Protein AF-A0A3M1F8H5-F1 (afdb_monomer_lite)

Radius of gyration: 34.82 Å; chains: 1; bounding box: 61×49×118 Å

Foldseek 3Di:
DFDADPPGTDDDDDDDDDPQPFDWAKEWDDWPDDQEDEAQDKDKIKTKIATQTNDWDDQVQQKWKAWPPQDAQFDGGTQGFDDDDRRHHGGMGMGIDMGTHHNDWDWGKTKIFIDRPPPDTHYDMDIHTHTYDHAWKEWDWKWQWDQQPPAGIATQTCPDPQNAQAAPQGGQKMKTFIPWFKDFDPDQFKDKPDFDWPDWDGDTRMIITGTGGDDALEKIKMDGQGITHPVDSVRTHPDIGIYHYHHQSLRRPQALEVVSLVLLVVCQVVFDDNVSCSSPNHSHRHSDVVSSVRSVVRHGRGHDDDDD

Secondary structure (DSSP, 8-state):
--EE-SSSEES--------------EEEEEE---SEEETT-EEEEEEEEEE-SSSPB-GGGTEEEEEGGG--SSS-SEEEPPSSS-B-TT-EEEEEEEEEPPSS-EEEEEEEEEEETTTEEEEEEEEEEEEEEPPPP-EEEEEEEEEETTTEEEEEETTSS---B-STT--SEEEEEESS-EEE-TT---EESSSEEEEEEEETTEEEEEEE-PPSSEEEEEE-TTEEESS-TT-B---EEEEEE-TT-SS-SSB--HHHHHHHHHHHHH---TTTGGG-SS-SS--SHHHHHHHHHHTT-B-PPPP-

pLDDT: mean 94.43, std 7.27, range [52.22, 98.81]

Sequence (308 aa):
WQMKDNFEWIGTLYRKGVEVLAADDARVVEVSIPDTMQVGEAYPVRVTMENVGGLSWNRAEGYALGAVGDSDPFAPARISLPGAEPVGYGERVTFSWTMRAPDTPGEYLTDWRMVREMVHWFGEKVERRVTVHRPPPKIVAAVSRRNHAGLGDLDIDLLGDEPTECRLGGPSEVIVSFDRPISLRSGEEISLSQGSLVAATAMGDTLTLRLEEIADHSLLEIAFPGVVDAADPTLPVGDTLCVPVLAGDVDGDLRVTPADLRRVGRSRREGLDPENFRADLFPDGEIDLIDVNAVVVNLHATVPSCPD

Structure (mmCIF, N/CA/C/O backbone):
data_AF-A0A3M1F8H5-F1
#
_entry.id   AF-A0A3M1F8H5-F1
#
loop_
_atom_site.group_PDB
_atom_site.id
_atom_site.type_symbol
_atom_site.label_atom_id
_atom_site.label_alt_id
_atom_site.label_comp_id
_atom_site.label_asym_id
_atom_site.label_entity_id
_atom_site.label_seq_id
_atom_site.pdbx_PDB_ins_code
_atom_site.Cartn_x
_atom_site.Cartn_y
_atom_site.Cartn_z
_atom_site.occupancy
_atom_site.B_iso_or_equiv
_atom_site.auth_seq_id
_atom_site.auth_comp_id
_atom_site.auth_asym_id
_atom_site.auth_atom_id
_atom_site.pdbx_PDB_model_num
ATOM 1 N N . TRP A 1 1 ? -23.590 -13.434 66.824 1.00 73.25 1 TRP A N 1
ATOM 2 C CA . TRP A 1 1 ? -22.575 -13.664 67.864 1.00 73.25 1 TRP A CA 1
ATOM 3 C C . TRP A 1 1 ? -23.256 -13.915 69.200 1.00 73.25 1 TRP A C 1
ATOM 5 O O . TRP A 1 1 ? -24.223 -13.232 69.515 1.00 73.25 1 TRP A O 1
ATOM 15 N N . GLN A 1 2 ? -22.782 -14.901 69.956 1.00 82.38 2 GLN A N 1
ATOM 16 C CA . GLN A 1 2 ? -23.209 -15.208 71.325 1.00 82.38 2 GLN A CA 1
ATOM 17 C C . GLN A 1 2 ? -21.976 -15.712 72.078 1.00 82.38 2 GLN A C 1
ATOM 19 O O . GLN A 1 2 ? -21.080 -16.276 71.447 1.00 82.38 2 GLN A O 1
ATOM 24 N N . MET A 1 3 ? -21.889 -15.465 73.382 1.00 75.69 3 MET A N 1
ATOM 25 C CA . MET A 1 3 ? -20.772 -15.975 74.172 1.00 75.69 3 MET A CA 1
ATOM 26 C C . MET A 1 3 ? -20.995 -17.456 74.477 1.00 75.69 3 MET A C 1
ATOM 28 O O . MET A 1 3 ? -22.130 -17.899 74.635 1.00 75.69 3 MET A O 1
ATOM 32 N N . LYS A 1 4 ? -19.911 -18.224 74.545 1.00 80.00 4 LYS A N 1
ATOM 33 C CA . LYS A 1 4 ? -19.931 -19.620 74.978 1.00 80.00 4 LYS A CA 1
ATOM 34 C C . LYS A 1 4 ? -18.921 -19.781 76.096 1.00 80.00 4 LYS A C 1
ATOM 36 O O . LYS A 1 4 ? -17.796 -19.306 75.947 1.00 80.00 4 LYS A O 1
ATOM 41 N N . ASP A 1 5 ? -19.313 -20.433 77.178 1.00 83.00 5 ASP A N 1
ATOM 42 C CA . ASP A 1 5 ? -18.347 -20.963 78.128 1.00 83.00 5 ASP A CA 1
ATOM 43 C C . ASP A 1 5 ? -17.962 -22.409 77.753 1.00 83.00 5 ASP A C 1
ATOM 45 O O . ASP A 1 5 ? -18.247 -22.895 76.652 1.00 83.00 5 ASP A O 1
ATOM 49 N N . ASN A 1 6 ? -17.258 -23.100 78.648 1.00 78.50 6 ASN A N 1
ATOM 50 C CA . ASN A 1 6 ? -16.769 -24.455 78.395 1.00 78.50 6 ASN A CA 1
ATOM 51 C C . ASN A 1 6 ? -17.882 -25.519 78.316 1.00 78.50 6 ASN A C 1
ATOM 53 O O . ASN A 1 6 ? -17.591 -26.652 77.931 1.00 78.50 6 ASN A O 1
ATOM 57 N N . PHE A 1 7 ? -19.130 -25.181 78.645 1.00 80.38 7 PHE A N 1
ATOM 58 C CA . PHE A 1 7 ? -20.239 -26.128 78.753 1.00 80.38 7 PHE A CA 1
ATOM 59 C C . PHE A 1 7 ? -21.513 -25.656 78.030 1.00 80.38 7 PHE A C 1
ATOM 61 O O . PHE A 1 7 ? -22.195 -26.490 77.434 1.00 80.38 7 PHE A O 1
ATOM 68 N N . GLU A 1 8 ? -21.808 -24.353 77.976 1.00 83.69 8 GLU A N 1
ATOM 69 C CA . GLU A 1 8 ? -23.033 -23.811 77.374 1.00 83.69 8 GLU A CA 1
ATOM 70 C C . GLU A 1 8 ? -22.885 -22.424 76.715 1.00 83.69 8 GLU A C 1
ATOM 72 O O . GLU A 1 8 ? -21.919 -21.684 76.907 1.00 83.69 8 GLU A O 1
ATOM 77 N N . TRP A 1 9 ? -23.854 -22.082 75.858 1.00 82.69 9 TRP A N 1
ATOM 78 C CA . TRP A 1 9 ? -23.959 -20.752 75.252 1.00 82.69 9 TRP A CA 1
ATOM 79 C C . TRP A 1 9 ? -24.665 -19.806 76.221 1.00 82.69 9 TRP A C 1
ATOM 81 O O . TRP A 1 9 ? -25.801 -20.055 76.618 1.00 82.69 9 TRP A O 1
ATOM 91 N N . ILE A 1 10 ? -24.010 -18.699 76.556 1.00 84.69 10 ILE A N 1
ATOM 92 C CA . ILE A 1 10 ? -24.457 -17.735 77.560 1.00 84.69 10 ILE A CA 1
ATOM 93 C C . ILE A 1 10 ? -24.771 -16.369 76.932 1.00 84.69 10 ILE A C 1
ATOM 95 O O . ILE A 1 10 ? -24.128 -15.913 75.981 1.00 84.69 10 ILE A O 1
ATOM 99 N N . GLY A 1 11 ? -25.785 -15.698 77.484 1.00 79.62 11 GLY A N 1
ATOM 100 C CA . GLY A 1 11 ? -26.249 -14.376 77.050 1.00 79.62 11 GLY A CA 1
ATOM 101 C C . GLY A 1 11 ? -27.209 -14.393 75.855 1.00 79.62 11 GLY A C 1
ATOM 102 O O . GLY A 1 11 ? -27.525 -15.438 75.290 1.00 79.62 11 GLY A O 1
ATOM 103 N N . THR A 1 12 ? -27.700 -13.215 75.468 1.00 84.94 12 THR A N 1
ATOM 104 C CA . THR A 1 12 ? -28.639 -13.053 74.346 1.00 84.94 12 THR A CA 1
ATOM 105 C C . THR A 1 12 ? -27.920 -13.246 73.011 1.00 84.94 12 THR A C 1
ATOM 107 O O . THR A 1 12 ? -26.917 -12.585 72.738 1.00 84.94 12 THR A O 1
ATOM 110 N N . LEU A 1 13 ? -28.445 -14.121 72.148 1.00 79.12 13 LEU A N 1
ATOM 111 C CA . LEU A 1 13 ? -27.939 -14.293 70.788 1.00 79.12 13 LEU A CA 1
ATOM 112 C C . LEU A 1 13 ? -28.103 -12.990 69.997 1.00 79.12 13 LEU A C 1
ATOM 114 O O . LEU A 1 13 ? -29.210 -12.616 69.613 1.00 79.12 13 LEU A O 1
ATOM 118 N N . TYR A 1 14 ? -26.990 -12.323 69.701 1.00 78.88 14 TYR A N 1
ATOM 119 C CA . TYR A 1 14 ? -26.990 -11.161 68.827 1.00 78.88 14 TYR A CA 1
ATOM 120 C C . TYR A 1 14 ? -26.966 -11.622 67.370 1.00 78.88 14 TYR A C 1
ATOM 122 O O . TYR A 1 14 ? -25.963 -12.160 66.887 1.00 78.88 14 TYR A O 1
ATOM 130 N N . ARG A 1 15 ? -28.068 -11.410 66.650 1.00 77.25 15 ARG A N 1
ATOM 131 C CA . ARG A 1 15 ? -28.121 -11.551 65.192 1.00 77.25 15 ARG A CA 1
ATOM 132 C C . ARG A 1 15 ? -28.127 -10.152 64.593 1.00 77.25 15 ARG A C 1
ATOM 134 O O . ARG A 1 15 ? -29.066 -9.398 64.818 1.00 77.25 15 ARG A O 1
ATOM 141 N N . LYS A 1 16 ? -27.093 -9.814 63.826 1.00 76.94 16 LYS A N 1
ATOM 142 C CA . LYS A 1 16 ? -27.159 -8.692 62.891 1.00 76.94 16 LYS A CA 1
ATOM 143 C C . LYS A 1 16 ? -27.542 -9.279 61.545 1.00 76.94 16 LYS A C 1
ATOM 145 O O . LYS A 1 16 ? -26.771 -10.066 60.999 1.00 76.94 16 LYS A O 1
ATOM 150 N N . GLY A 1 17 ? -28.727 -8.940 61.047 1.00 60.44 17 GLY A N 1
ATOM 151 C CA . GLY A 1 17 ? -29.022 -9.135 59.634 1.00 60.44 17 GLY A CA 1
ATOM 152 C C . GLY A 1 17 ? -28.038 -8.280 58.847 1.00 60.44 17 GLY A C 1
ATOM 153 O O . GLY A 1 17 ? -28.002 -7.064 59.029 1.00 60.44 17 GLY A O 1
ATOM 154 N N . VAL A 1 18 ? -27.175 -8.916 58.064 1.00 62.53 18 VAL A N 1
ATOM 155 C CA . VAL A 1 18 ? -26.435 -8.217 57.019 1.00 62.53 18 VAL A CA 1
ATOM 156 C C . VAL A 1 18 ? -27.290 -8.376 55.780 1.00 62.53 18 VAL A C 1
ATOM 158 O O . VAL A 1 18 ? -27.401 -9.474 55.241 1.00 62.53 18 VAL A O 1
ATOM 161 N N . GLU A 1 19 ? -27.951 -7.300 55.382 1.00 52.22 19 GLU A N 1
ATOM 162 C CA . GLU A 1 19 ? -28.585 -7.243 54.077 1.00 52.22 19 GLU A CA 1
ATOM 163 C C . GLU A 1 19 ? -27.456 -7.002 53.073 1.00 52.22 19 GLU A C 1
ATOM 165 O O . GLU A 1 19 ? -26.934 -5.894 52.951 1.00 52.22 19 GLU A O 1
ATOM 170 N N . VAL A 1 20 ? -26.983 -8.073 52.433 1.00 57.34 20 VAL A N 1
ATOM 171 C CA . VAL A 1 20 ? -26.128 -7.931 51.253 1.00 57.34 20 VAL A CA 1
ATOM 172 C C . VAL A 1 20 ? -27.073 -7.519 50.138 1.00 57.34 20 VAL A C 1
ATOM 174 O O . VAL A 1 20 ? -27.733 -8.364 49.537 1.00 57.34 20 VAL A O 1
ATOM 177 N N . LEU A 1 21 ? -27.215 -6.211 49.929 1.00 57.50 21 LEU A N 1
ATOM 178 C CA . LEU A 1 21 ? -27.937 -5.702 48.773 1.00 57.50 21 LEU A CA 1
ATOM 179 C C . LEU A 1 21 ? -27.209 -6.221 47.535 1.00 57.50 21 LEU A C 1
ATOM 181 O O . LEU A 1 21 ? -26.049 -5.884 47.300 1.00 57.50 21 LEU A O 1
ATOM 185 N N . ALA A 1 22 ? -27.875 -7.098 46.789 1.00 79.75 22 ALA A N 1
ATOM 186 C CA . ALA A 1 22 ? -27.365 -7.573 45.522 1.00 79.75 22 ALA A CA 1
ATOM 187 C C . ALA A 1 22 ? -27.307 -6.367 44.574 1.00 79.75 22 ALA A C 1
ATOM 189 O O . ALA A 1 22 ? -28.340 -5.817 44.195 1.00 79.75 22 ALA A O 1
ATOM 190 N N . ALA A 1 23 ? -26.092 -5.921 44.271 1.00 89.94 23 ALA A N 1
ATOM 191 C CA . ALA A 1 23 ? -25.821 -4.812 43.370 1.00 89.94 23 ALA A CA 1
ATOM 192 C C . ALA A 1 23 ? -25.112 -5.324 42.116 1.00 89.94 23 ALA A C 1
ATOM 194 O O . ALA A 1 23 ? -24.381 -6.318 42.174 1.00 89.94 23 ALA A O 1
ATOM 195 N N . ASP A 1 24 ? -25.329 -4.626 41.006 1.00 97.12 24 ASP A N 1
ATOM 196 C CA . ASP A 1 24 ? -24.556 -4.804 39.784 1.00 97.12 24 ASP A CA 1
ATOM 197 C C . ASP A 1 24 ? -23.178 -4.163 39.968 1.00 97.12 24 ASP A C 1
ATOM 199 O O . ASP A 1 24 ? -23.077 -2.987 40.322 1.00 97.12 24 ASP A O 1
ATOM 203 N N . ASP A 1 25 ? -22.111 -4.926 39.742 1.00 97.56 25 ASP A N 1
ATOM 204 C CA . ASP A 1 25 ? -20.751 -4.396 39.760 1.00 97.56 25 ASP A CA 1
ATOM 205 C C . ASP A 1 25 ? -19.832 -5.228 38.864 1.00 97.56 25 ASP A C 1
ATOM 207 O O . ASP A 1 25 ? -19.976 -6.448 38.774 1.00 97.56 25 ASP A O 1
ATOM 211 N N . ALA A 1 26 ? -18.898 -4.569 38.185 1.00 98.25 26 ALA A N 1
ATOM 212 C CA . ALA A 1 26 ? -18.005 -5.192 37.214 1.00 98.25 26 ALA A CA 1
ATOM 213 C C . ALA A 1 26 ? -16.591 -4.628 37.323 1.00 98.25 26 ALA A C 1
ATOM 215 O O . ALA A 1 26 ? -16.403 -3.432 37.540 1.00 98.25 26 ALA A O 1
ATOM 216 N N . ARG A 1 27 ? -15.597 -5.482 37.091 1.00 98.50 27 ARG A N 1
ATOM 217 C CA . ARG A 1 27 ? -14.181 -5.111 37.040 1.00 98.50 27 ARG A CA 1
ATOM 218 C C . ARG A 1 27 ? -13.601 -5.432 35.667 1.00 98.50 27 ARG A C 1
ATOM 220 O O . ARG A 1 27 ? -13.856 -6.511 35.131 1.00 98.50 27 ARG A O 1
ATOM 227 N N . VAL A 1 28 ? -12.798 -4.531 35.111 1.00 98.56 28 VAL A N 1
ATOM 228 C CA . VAL A 1 28 ? -12.083 -4.761 33.852 1.00 98.56 28 VAL A CA 1
ATOM 229 C C . VAL A 1 28 ? -10.925 -5.724 34.113 1.00 98.56 28 VAL A C 1
ATOM 231 O O . VAL A 1 28 ? -10.145 -5.558 35.051 1.00 98.56 28 VAL A O 1
ATOM 234 N N . VAL A 1 29 ? -10.800 -6.752 33.277 1.00 98.56 29 VAL A N 1
ATOM 235 C CA . VAL A 1 29 ? -9.720 -7.749 33.363 1.00 98.56 29 VAL A CA 1
ATOM 236 C C . VAL A 1 29 ? -8.731 -7.596 32.216 1.00 98.56 29 VAL A C 1
ATOM 238 O O . VAL A 1 29 ? -7.525 -7.670 32.434 1.00 98.56 29 VAL A O 1
ATOM 241 N N . GLU A 1 30 ? -9.228 -7.395 30.998 1.00 98.12 30 GLU A N 1
ATOM 242 C CA . GLU A 1 30 ? -8.406 -7.325 29.789 1.00 98.12 30 GLU A CA 1
ATOM 243 C C . GLU A 1 30 ? -9.049 -6.384 28.770 1.00 98.12 30 GLU A C 1
ATOM 245 O O . GLU A 1 30 ? -10.273 -6.351 28.641 1.00 98.12 30 GLU A O 1
ATOM 250 N N . VAL A 1 31 ? -8.222 -5.646 28.029 1.00 98.38 31 VAL A N 1
ATOM 251 C CA . VAL A 1 31 ? -8.629 -4.757 26.934 1.00 98.38 31 VAL A CA 1
ATOM 252 C C . VAL A 1 31 ? -7.631 -4.931 25.795 1.00 98.38 31 VAL A C 1
ATOM 254 O O . VAL A 1 31 ? -6.432 -4.788 26.023 1.00 98.38 31 VAL A O 1
ATOM 257 N N . SER A 1 32 ? -8.112 -5.213 24.583 1.00 98.25 32 SER A N 1
ATOM 258 C CA . SER A 1 32 ? -7.270 -5.334 23.381 1.00 98.25 32 SER A CA 1
ATOM 259 C C . SER A 1 32 ? -7.462 -4.191 22.375 1.00 98.25 32 SER A C 1
ATOM 261 O O . SER A 1 32 ? -7.050 -4.324 21.224 1.00 98.25 32 SER A O 1
ATOM 263 N N . ILE A 1 33 ? -8.152 -3.117 22.766 1.00 98.31 33 ILE A N 1
ATOM 264 C CA . ILE A 1 33 ? -8.360 -1.939 21.915 1.00 98.31 33 ILE A CA 1
ATOM 265 C C . ILE A 1 33 ? -6.984 -1.319 21.607 1.00 98.31 33 ILE A C 1
ATOM 267 O O . ILE A 1 33 ? -6.254 -1.035 22.561 1.00 98.31 33 ILE A O 1
ATOM 271 N N . PRO A 1 34 ? -6.615 -1.143 20.323 1.00 97.94 34 PRO A N 1
ATOM 272 C CA . PRO A 1 34 ? -5.306 -0.620 19.940 1.00 97.94 34 PRO A CA 1
ATOM 273 C C . PRO A 1 34 ? -5.198 0.887 20.202 1.00 97.94 34 PRO A C 1
ATOM 275 O O . PRO A 1 34 ? -6.197 1.599 20.165 1.00 97.94 34 PRO A O 1
ATOM 278 N N . ASP A 1 35 ? -3.974 1.382 20.398 1.00 97.69 35 ASP A N 1
ATOM 279 C CA . ASP A 1 35 ? -3.709 2.822 20.545 1.00 97.69 35 ASP A CA 1
ATOM 280 C C . ASP A 1 35 ? -3.715 3.560 19.194 1.00 97.69 35 ASP A C 1
ATOM 282 O O . ASP A 1 35 ? -3.887 4.778 19.146 1.00 97.69 35 ASP A O 1
ATOM 286 N N . THR A 1 36 ? -3.537 2.836 18.084 1.00 97.75 36 THR A N 1
ATOM 287 C CA . THR A 1 36 ? -3.546 3.391 16.726 1.00 97.75 36 THR A CA 1
ATOM 288 C C . THR A 1 36 ? -4.363 2.539 15.759 1.00 97.75 36 THR A C 1
ATOM 290 O O . THR A 1 36 ? -4.412 1.312 15.868 1.00 97.75 36 THR A O 1
ATOM 293 N N . MET A 1 37 ? -5.004 3.193 14.791 1.00 98.25 37 MET A N 1
ATOM 294 C CA . MET A 1 37 ? -5.729 2.549 13.692 1.00 98.25 37 MET A CA 1
ATOM 295 C C . MET A 1 37 ? -5.478 3.306 12.383 1.00 98.25 37 MET A C 1
ATOM 297 O O . MET A 1 37 ? -5.231 4.512 12.391 1.00 98.25 37 MET A O 1
ATOM 301 N N . GLN A 1 38 ? -5.563 2.615 11.250 1.00 96.69 38 GLN A N 1
ATOM 302 C CA . GLN A 1 38 ? -5.554 3.251 9.933 1.00 96.69 38 GLN A CA 1
ATOM 303 C C . GLN A 1 38 ? -6.973 3.654 9.535 1.00 96.69 38 GLN A C 1
ATOM 305 O O . GLN A 1 38 ? -7.923 2.942 9.853 1.00 96.69 38 GLN A O 1
ATOM 310 N N . VAL A 1 39 ? -7.123 4.800 8.868 1.00 96.19 39 VAL A N 1
ATOM 311 C CA . VAL A 1 39 ? -8.431 5.303 8.406 1.00 96.19 39 VAL A CA 1
ATOM 312 C C . VAL A 1 39 ? -9.231 4.232 7.658 1.00 96.19 39 VAL A C 1
ATOM 314 O O . VAL A 1 39 ? -8.696 3.540 6.798 1.00 96.19 39 VAL A O 1
ATOM 317 N N . GLY A 1 40 ? -10.517 4.096 7.985 1.00 95.62 40 GLY A N 1
ATOM 318 C CA . GLY A 1 40 ? -11.451 3.186 7.310 1.00 95.62 40 GLY A CA 1
ATOM 319 C C . GLY A 1 40 ? -11.267 1.685 7.583 1.00 95.62 40 GLY A C 1
ATOM 320 O O . GLY A 1 40 ? -12.186 0.913 7.283 1.00 95.62 40 GLY A O 1
ATOM 321 N N . GLU A 1 41 ? -10.140 1.279 8.176 1.00 97.56 41 GLU A N 1
ATOM 322 C CA . GLU A 1 41 ? -9.811 -0.114 8.487 1.00 97.56 41 GLU A CA 1
ATOM 323 C C . GLU A 1 41 ? -10.601 -0.657 9.686 1.00 97.56 41 GLU A C 1
ATOM 325 O O . GLU A 1 41 ? -11.055 0.078 10.572 1.00 97.56 41 GLU A O 1
ATOM 330 N N . ALA A 1 42 ? -10.762 -1.980 9.715 1.00 97.88 42 ALA A N 1
ATOM 331 C CA . ALA A 1 42 ? -11.547 -2.692 10.715 1.00 97.88 42 ALA A CA 1
ATOM 332 C C . ALA A 1 42 ? -10.659 -3.564 11.613 1.00 97.88 42 ALA A C 1
ATOM 334 O O . ALA A 1 42 ? -9.867 -4.371 11.134 1.00 97.88 42 ALA A O 1
ATOM 335 N N . TYR A 1 43 ? -10.832 -3.444 12.930 1.00 98.25 43 TYR A N 1
ATOM 336 C CA . TYR A 1 43 ? -9.996 -4.109 13.926 1.00 98.25 43 TYR A CA 1
ATOM 337 C C . TYR A 1 43 ? -10.862 -4.965 14.854 1.00 98.25 43 TYR A C 1
ATOM 339 O O . TYR A 1 43 ? -11.776 -4.435 15.496 1.00 98.25 43 TYR A O 1
ATOM 347 N N . PRO A 1 44 ? -10.611 -6.283 14.957 1.00 98.25 44 PRO A N 1
ATOM 348 C CA . PRO A 1 44 ? -11.240 -7.101 15.980 1.00 98.25 44 PRO A CA 1
ATOM 349 C C . PRO A 1 44 ? -10.656 -6.735 17.345 1.00 98.25 44 PRO A C 1
ATOM 351 O O . PRO A 1 44 ? -9.442 -6.774 17.550 1.00 98.25 44 PRO A O 1
ATOM 354 N N . VAL A 1 45 ? -11.525 -6.401 18.291 1.00 98.44 45 VAL A N 1
ATOM 355 C CA . VAL A 1 45 ? -11.142 -6.055 19.659 1.00 98.44 45 VAL A CA 1
ATOM 356 C C . VAL A 1 45 ? -11.925 -6.885 20.660 1.00 98.44 45 VAL A C 1
ATOM 358 O O . VAL A 1 45 ? -12.992 -7.429 20.359 1.00 98.44 45 VAL A O 1
ATOM 361 N N . ARG A 1 46 ? -11.390 -6.971 21.875 1.00 98.19 46 ARG A N 1
ATOM 362 C CA . ARG A 1 46 ? -12.049 -7.607 23.001 1.00 98.19 46 ARG A CA 1
ATOM 363 C C . ARG A 1 46 ? -11.877 -6.829 24.294 1.00 98.19 46 ARG A C 1
ATOM 365 O O . ARG A 1 46 ? -10.833 -6.220 24.542 1.00 98.19 46 ARG A O 1
ATOM 372 N N . VAL A 1 47 ? -12.897 -6.921 25.137 1.00 98.62 47 VAL A N 1
ATOM 373 C CA . VAL A 1 47 ? -12.871 -6.476 26.529 1.00 98.62 47 VAL A CA 1
ATOM 374 C C . VAL A 1 47 ? -13.392 -7.605 27.405 1.00 98.62 47 VAL A C 1
ATOM 376 O O . VAL A 1 47 ? -14.502 -8.099 27.204 1.00 98.62 47 VAL A O 1
ATOM 379 N N . THR A 1 48 ? -12.589 -8.016 28.382 1.00 98.50 48 THR A N 1
ATOM 380 C CA . THR A 1 48 ? -12.976 -9.022 29.375 1.00 98.50 48 THR A CA 1
ATOM 381 C C . THR A 1 48 ? -13.399 -8.325 30.659 1.00 98.50 48 THR A C 1
ATOM 383 O O . THR A 1 48 ? -12.604 -7.598 31.258 1.00 98.50 48 THR A O 1
ATOM 386 N N . MET A 1 49 ? -14.633 -8.582 31.087 1.00 98.50 49 MET A N 1
ATOM 387 C CA . MET A 1 49 ? -15.209 -8.097 32.341 1.00 98.50 49 MET A CA 1
ATOM 388 C C . MET A 1 49 ? -15.364 -9.254 33.330 1.00 98.50 49 MET A C 1
ATOM 390 O O . MET A 1 49 ? -15.708 -10.366 32.933 1.00 98.50 49 MET A O 1
ATOM 394 N N . GLU A 1 50 ? -15.132 -8.997 34.613 1.00 98.31 50 GLU A N 1
ATOM 395 C CA . GLU A 1 50 ? -15.410 -9.915 35.723 1.00 98.31 50 GLU A CA 1
ATOM 396 C C . GLU A 1 50 ? -16.584 -9.389 36.542 1.00 98.31 50 GLU A C 1
ATOM 398 O O . GLU A 1 50 ? -16.605 -8.207 36.896 1.00 98.31 50 GLU A O 1
ATOM 403 N N . ASN A 1 51 ? -17.549 -10.253 36.852 1.00 97.88 51 ASN A N 1
ATOM 404 C CA . ASN A 1 51 ? -18.647 -9.889 37.734 1.00 97.88 51 ASN A CA 1
ATOM 405 C C . ASN A 1 51 ? -18.167 -9.891 39.184 1.00 97.88 51 ASN A C 1
ATOM 407 O O . ASN A 1 51 ? -17.786 -10.928 39.724 1.00 97.88 51 ASN A O 1
ATOM 411 N N . VAL A 1 52 ? -18.195 -8.726 39.820 1.00 96.69 52 VAL A N 1
ATOM 412 C CA . VAL A 1 52 ? -17.843 -8.557 41.238 1.00 96.69 52 VAL A CA 1
ATOM 413 C C . VAL A 1 52 ? -19.056 -8.139 42.079 1.00 96.69 52 VAL A C 1
ATOM 415 O O . VAL A 1 52 ? -18.925 -7.901 43.279 1.00 96.69 52 VAL A O 1
ATOM 418 N N . GLY A 1 53 ? -20.238 -8.098 41.457 1.00 94.31 53 GLY A N 1
ATOM 419 C CA . GLY A 1 53 ? -21.523 -7.791 42.068 1.00 94.31 53 GLY A CA 1
ATOM 420 C C . GLY A 1 53 ? -22.266 -9.023 42.593 1.00 94.31 53 GLY A C 1
ATOM 421 O O . GLY A 1 53 ? -21.925 -10.172 42.322 1.00 94.31 53 GLY A O 1
ATOM 422 N N . GLY A 1 54 ? -23.319 -8.773 43.371 1.00 92.31 54 GLY A N 1
ATOM 423 C CA . GLY A 1 54 ? -24.173 -9.825 43.937 1.00 92.31 54 GLY A CA 1
ATOM 424 C C . GLY A 1 54 ? -25.265 -10.327 42.984 1.00 92.31 54 GLY A C 1
ATOM 425 O O . GLY A 1 54 ? -25.920 -11.321 43.292 1.00 92.31 54 GLY A O 1
ATOM 426 N N . LEU A 1 55 ? -25.482 -9.637 41.859 1.00 95.19 55 LEU A N 1
ATOM 427 C CA . LEU A 1 55 ? -26.436 -10.006 40.812 1.00 95.19 55 LEU A CA 1
ATOM 428 C C . LEU A 1 55 ? -25.714 -10.676 39.641 1.00 95.19 55 LEU A C 1
ATOM 430 O O . LEU A 1 55 ? -24.648 -10.233 39.220 1.00 95.19 55 LEU A O 1
ATOM 434 N N . SER A 1 56 ? -26.301 -11.744 39.104 1.00 96.00 56 SER A N 1
ATOM 435 C CA . SER A 1 56 ? -25.781 -12.427 37.920 1.00 96.00 56 SER A CA 1
ATOM 436 C C . SER A 1 56 ? -26.269 -11.753 36.639 1.00 96.00 56 SER A C 1
ATOM 438 O O . SER A 1 56 ? -27.440 -11.390 36.560 1.00 96.00 56 SER A O 1
ATOM 440 N N . TRP A 1 57 ? -25.424 -11.635 35.618 1.00 97.44 57 TRP A N 1
ATOM 441 C CA . TRP A 1 57 ? -25.786 -10.944 34.378 1.00 97.44 57 TRP A CA 1
ATOM 442 C C . TRP A 1 57 ? -26.470 -11.873 33.379 1.00 97.44 57 TRP A C 1
ATOM 444 O O . TRP A 1 57 ? -25.991 -12.981 33.128 1.00 97.44 57 TRP A O 1
ATOM 454 N N . ASN A 1 58 ? -27.556 -11.401 32.768 1.00 96.25 58 ASN A N 1
ATOM 455 C CA . ASN A 1 58 ? -28.295 -12.130 31.740 1.00 96.25 58 ASN A CA 1
ATOM 456 C C . ASN A 1 58 ? -28.735 -11.196 30.600 1.00 96.25 58 ASN A C 1
ATOM 458 O O . ASN A 1 58 ? -29.257 -10.106 30.833 1.00 96.25 58 ASN A O 1
ATOM 462 N N . ARG A 1 59 ? -28.583 -11.618 29.346 1.00 95.69 59 ARG A N 1
ATOM 463 C CA . ARG A 1 59 ? -28.956 -10.822 28.172 1.00 95.69 59 ARG A CA 1
ATOM 464 C C . ARG A 1 59 ? -30.454 -10.523 28.141 1.00 95.69 59 ARG A C 1
ATOM 466 O O . ARG A 1 59 ? -30.834 -9.413 27.779 1.00 95.69 59 ARG A O 1
ATOM 473 N N . ALA A 1 60 ? -31.303 -11.469 28.550 1.00 95.25 60 ALA A N 1
ATOM 474 C CA . ALA A 1 60 ? -32.754 -11.271 28.612 1.00 95.25 60 ALA A CA 1
ATOM 475 C C . ALA A 1 60 ? -33.166 -10.215 29.653 1.00 95.25 60 ALA A C 1
ATOM 477 O O . ALA A 1 60 ? -34.251 -9.648 29.553 1.00 95.25 60 ALA A O 1
ATOM 478 N N . GLU A 1 61 ? -32.294 -9.917 30.619 1.00 96.12 61 GLU A N 1
ATOM 479 C CA . GLU A 1 61 ? -32.489 -8.866 31.623 1.00 96.12 61 GLU A CA 1
ATOM 480 C C . GLU A 1 61 ? -31.826 -7.531 31.240 1.00 96.12 61 GLU A C 1
ATOM 482 O O . GLU A 1 61 ? -31.801 -6.601 32.049 1.00 96.12 61 GLU A O 1
ATOM 487 N N . GLY A 1 62 ? -31.305 -7.430 30.011 1.00 96.44 62 GLY A N 1
ATOM 488 C CA . GLY A 1 62 ? -30.752 -6.200 29.449 1.00 96.44 62 GLY A CA 1
ATOM 489 C C . GLY A 1 62 ? -29.280 -5.947 29.770 1.00 96.44 62 GLY A C 1
ATOM 490 O O . GLY A 1 62 ? -28.832 -4.814 29.641 1.00 96.44 62 GLY A O 1
ATOM 491 N N . TYR A 1 63 ? -28.514 -6.951 30.203 1.00 98.31 63 TYR A N 1
ATOM 492 C CA . TYR A 1 63 ? -27.082 -6.770 30.448 1.00 98.31 63 TYR A CA 1
ATOM 493 C C . TYR A 1 63 ? -26.280 -6.739 29.140 1.00 98.31 63 TYR A C 1
ATOM 495 O O . TYR A 1 63 ? -26.402 -7.633 28.296 1.00 98.31 63 TYR A O 1
ATOM 503 N N . ALA A 1 64 ? -2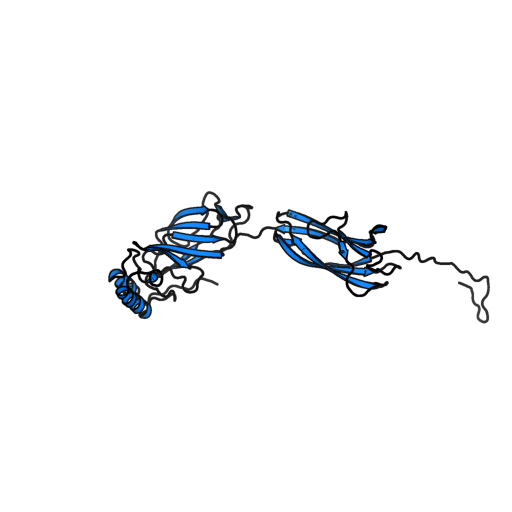5.431 -5.724 28.992 1.00 98.25 64 ALA A N 1
ATOM 504 C CA . ALA A 1 64 ? -24.548 -5.528 27.845 1.00 98.25 64 ALA A CA 1
ATOM 505 C C . ALA A 1 64 ? -23.291 -4.732 28.236 1.00 98.25 64 ALA A C 1
ATOM 507 O O . ALA A 1 64 ? -23.227 -4.129 29.311 1.00 98.25 64 ALA A O 1
ATOM 508 N N . LEU A 1 65 ? -22.308 -4.692 27.335 1.00 98.56 65 LEU A N 1
ATOM 509 C CA . LEU A 1 65 ? -21.260 -3.675 27.362 1.00 98.56 65 LEU A CA 1
ATOM 510 C C . LEU A 1 65 ? -21.730 -2.499 26.500 1.00 98.56 65 LEU A C 1
ATOM 512 O O . LEU A 1 65 ? -22.080 -2.693 25.335 1.00 98.56 65 LEU A O 1
ATOM 516 N N . GLY A 1 66 ? -21.775 -1.296 27.063 1.00 98.38 66 GLY A N 1
ATOM 517 C CA . GLY A 1 66 ? -22.265 -0.111 26.368 1.00 98.38 66 GLY A CA 1
ATOM 518 C C . GLY A 1 66 ? -21.185 0.938 26.149 1.00 98.38 66 GLY A C 1
ATOM 519 O O . GLY A 1 66 ? -20.323 1.133 27.007 1.00 98.38 66 GLY A O 1
ATOM 520 N N . ALA A 1 67 ? -21.271 1.621 25.012 1.00 98.31 67 ALA A N 1
ATOM 521 C CA . ALA A 1 67 ? -20.541 2.851 24.756 1.00 98.31 67 ALA A CA 1
ATOM 522 C C . ALA A 1 67 ? -21.112 3.961 25.636 1.00 98.31 67 ALA A C 1
ATOM 524 O O . ALA A 1 67 ? -22.324 4.213 25.622 1.00 98.31 67 ALA A O 1
ATOM 525 N N . VAL A 1 68 ? -20.264 4.602 26.430 1.00 97.38 68 VAL A N 1
ATOM 526 C CA . VAL A 1 68 ? -20.711 5.603 27.398 1.00 97.38 68 VAL A CA 1
ATOM 527 C C . VAL A 1 68 ? -21.305 6.804 26.661 1.00 97.38 68 VAL A C 1
ATOM 529 O O . VAL A 1 68 ? -20.768 7.291 25.675 1.00 97.38 68 VAL A O 1
ATOM 532 N N . GLY A 1 69 ? -22.467 7.274 27.122 1.00 94.75 69 GLY A N 1
ATOM 533 C CA . GLY A 1 69 ? -23.212 8.328 26.423 1.00 94.75 69 GLY A CA 1
ATOM 534 C C . GLY A 1 69 ? -23.949 7.851 25.165 1.00 94.75 69 GLY A C 1
ATOM 535 O O . GLY A 1 69 ? -24.431 8.686 24.406 1.00 94.75 69 GLY A O 1
ATOM 536 N N . ASP A 1 70 ? -24.064 6.533 24.966 1.00 96.00 70 ASP A N 1
ATOM 537 C CA . ASP A 1 70 ? -24.827 5.891 23.886 1.00 96.00 70 ASP A CA 1
ATOM 538 C C . ASP A 1 70 ? -24.305 6.181 22.470 1.00 96.00 70 ASP A C 1
ATOM 540 O O . ASP A 1 70 ? -25.046 6.089 21.491 1.00 96.00 70 ASP A O 1
ATOM 544 N N . SER A 1 71 ? -23.014 6.493 22.347 1.00 97.00 71 SER A N 1
ATOM 545 C CA . SER A 1 71 ? -22.348 6.745 21.071 1.00 97.00 71 SER A CA 1
ATOM 546 C C . SER A 1 71 ? -20.872 6.374 21.159 1.00 97.00 71 SER A C 1
ATOM 548 O O . SER A 1 71 ? -20.221 6.682 22.148 1.00 97.00 71 SER A O 1
ATOM 550 N N . ASP A 1 72 ? -20.330 5.781 20.098 1.00 98.19 72 ASP A N 1
ATOM 551 C CA . ASP A 1 72 ? -18.901 5.501 19.956 1.00 98.19 72 ASP A CA 1
ATOM 552 C C . ASP A 1 72 ? -18.464 5.808 18.512 1.00 98.19 72 ASP A C 1
ATOM 554 O O . ASP A 1 72 ? -19.230 5.542 17.582 1.00 98.19 72 ASP A O 1
ATOM 558 N N . PRO A 1 73 ? -17.272 6.392 18.286 1.00 97.69 73 PRO A N 1
ATOM 559 C CA . PRO A 1 73 ? -16.818 6.723 16.936 1.00 97.69 73 PRO A CA 1
ATOM 560 C C . PRO A 1 73 ? -16.449 5.499 16.085 1.00 97.69 73 PRO A C 1
ATOM 562 O O . PRO A 1 73 ? -16.313 5.644 14.871 1.00 97.69 73 PRO A O 1
ATOM 565 N N . PHE A 1 74 ? -16.288 4.316 16.686 1.00 98.00 74 PHE A N 1
ATOM 566 C CA . PHE A 1 74 ? -15.788 3.117 16.015 1.00 98.00 74 PHE A CA 1
ATOM 567 C C . PHE A 1 74 ? -16.795 1.969 15.924 1.00 98.00 74 PHE A C 1
ATOM 569 O O . PHE A 1 74 ? -16.610 1.058 15.110 1.00 98.00 74 PHE A O 1
ATOM 576 N N . ALA A 1 75 ? -17.813 1.947 16.785 1.00 97.19 75 ALA A N 1
ATOM 577 C CA . ALA A 1 75 ? -18.685 0.791 16.962 1.00 97.19 75 ALA A CA 1
ATOM 578 C C . ALA A 1 75 ? -20.131 1.175 17.341 1.00 97.19 75 ALA A C 1
ATOM 580 O O . ALA A 1 75 ? -20.409 2.311 17.726 1.00 97.19 75 ALA A O 1
ATOM 581 N N . PRO A 1 76 ? -21.089 0.231 17.254 1.00 96.81 76 PRO A N 1
ATOM 582 C CA . PRO A 1 76 ? -22.435 0.433 17.782 1.00 96.81 76 PRO A CA 1
ATOM 583 C C . PRO A 1 76 ? -22.432 0.683 19.294 1.00 96.81 76 PRO A C 1
ATOM 585 O O . PRO A 1 76 ? -21.584 0.172 20.019 1.00 96.81 76 PRO A O 1
ATOM 588 N N . ALA A 1 77 ? -23.460 1.369 19.795 1.00 97.44 77 ALA A N 1
ATOM 589 C CA . ALA A 1 77 ? -23.545 1.765 21.202 1.00 97.44 77 ALA A CA 1
ATOM 590 C C . ALA A 1 77 ? -23.641 0.602 22.211 1.00 97.44 77 ALA A C 1
ATOM 592 O O . ALA A 1 77 ? -23.534 0.837 23.417 1.00 97.44 77 ALA A O 1
ATOM 593 N N . ARG A 1 78 ? -23.891 -0.634 21.755 1.00 97.88 78 ARG A N 1
ATOM 594 C CA . ARG A 1 78 ? -24.070 -1.826 22.594 1.00 97.88 78 ARG A CA 1
ATOM 595 C C . ARG A 1 78 ? -23.424 -3.053 21.978 1.00 97.88 78 ARG A C 1
ATOM 597 O O . ARG A 1 78 ? -23.700 -3.391 20.829 1.00 97.88 78 ARG A O 1
ATOM 604 N N . ILE A 1 79 ? -22.666 -3.773 22.797 1.00 98.06 79 ILE A N 1
ATOM 605 C CA . ILE A 1 79 ? -22.174 -5.116 22.512 1.00 98.06 79 ILE A CA 1
ATOM 606 C C . ILE A 1 79 ? -22.921 -6.079 23.432 1.00 98.06 79 ILE A C 1
ATOM 608 O O . ILE A 1 79 ? -22.817 -6.006 24.659 1.00 98.06 79 ILE A O 1
ATOM 612 N N . SER A 1 80 ? -23.723 -6.963 22.838 1.00 97.12 80 SER A N 1
ATOM 613 C CA . SER A 1 80 ? -24.525 -7.928 23.591 1.00 97.12 80 SER A CA 1
ATOM 614 C C . SER A 1 80 ? -23.640 -8.828 24.453 1.00 97.12 80 SER A C 1
ATOM 616 O O . SER A 1 80 ? -22.580 -9.261 24.003 1.00 97.12 80 SER A O 1
ATOM 618 N N . LEU A 1 81 ? -24.104 -9.154 25.666 1.00 96.94 81 LEU A N 1
ATOM 619 C CA . LEU A 1 81 ? -23.464 -10.149 26.531 1.00 96.94 81 LEU A CA 1
ATOM 620 C C . LEU A 1 81 ? -23.253 -11.451 25.741 1.00 96.94 81 LEU A C 1
ATOM 622 O O . LEU A 1 81 ? -24.236 -11.948 25.191 1.00 96.94 81 LEU A O 1
ATOM 626 N N . PRO A 1 82 ? -22.026 -11.978 25.601 1.00 94.31 82 PRO A N 1
ATOM 627 C CA . PRO A 1 82 ? -21.762 -13.200 24.843 1.00 94.31 82 PRO A CA 1
ATOM 628 C C . PRO A 1 82 ? -21.735 -14.449 25.736 1.00 94.31 82 PRO A C 1
ATOM 630 O O . PRO A 1 82 ? -21.639 -14.357 26.955 1.00 94.31 82 PRO A O 1
ATOM 633 N N . GLY A 1 83 ? -21.722 -15.629 25.110 1.00 87.88 83 GLY A N 1
ATOM 634 C CA . GLY A 1 83 ? -21.403 -16.890 25.786 1.00 87.88 83 GLY A CA 1
ATOM 635 C C . GLY A 1 83 ? -22.529 -17.484 26.637 1.00 87.88 83 GLY A C 1
ATOM 636 O O . GLY A 1 83 ? -23.711 -17.262 26.375 1.00 87.88 83 GLY A O 1
ATOM 637 N N . ALA A 1 84 ? -22.132 -18.321 27.602 1.00 80.50 84 ALA A N 1
ATOM 638 C CA . ALA A 1 84 ? -23.038 -18.993 28.526 1.00 80.50 84 ALA A CA 1
ATOM 639 C C . ALA A 1 84 ? -23.499 -18.029 29.626 1.00 80.50 84 ALA A C 1
ATOM 641 O O . ALA A 1 84 ? -22.705 -17.271 30.174 1.00 80.50 84 ALA A O 1
ATOM 642 N N . GLU A 1 85 ? -24.788 -18.086 29.942 1.00 90.38 85 GLU A N 1
ATOM 643 C CA . GLU A 1 85 ? -25.454 -17.215 30.907 1.00 90.38 85 GLU A CA 1
ATOM 644 C C . GLU A 1 85 ? -26.183 -18.056 31.969 1.00 90.38 85 GLU A C 1
ATOM 646 O O . GLU A 1 85 ? -26.606 -19.179 31.667 1.00 90.38 85 GLU A O 1
ATOM 651 N N . PRO A 1 86 ? -26.404 -17.513 33.180 1.00 94.88 86 PRO A N 1
ATOM 652 C CA . PRO A 1 86 ? -26.022 -16.169 33.621 1.00 94.88 86 PRO A CA 1
ATOM 653 C C . PRO A 1 86 ? -24.548 -16.084 34.053 1.00 94.88 86 PRO A C 1
ATOM 655 O O . PRO A 1 86 ? -23.980 -17.083 34.471 1.00 94.88 86 PRO A O 1
ATOM 658 N N . VAL A 1 87 ? -23.950 -14.890 33.984 1.00 97.19 87 VAL A N 1
ATOM 659 C CA . VAL A 1 87 ? -22.579 -14.645 34.473 1.00 97.19 87 VAL A CA 1
ATOM 660 C C . VAL A 1 87 ? -22.641 -14.288 35.955 1.00 97.19 87 VAL A C 1
ATOM 662 O O . VAL A 1 87 ? -23.055 -13.184 36.320 1.00 97.19 87 VAL A O 1
ATOM 665 N N . GLY A 1 88 ? -22.293 -15.235 36.819 1.00 96.50 88 GLY A N 1
ATOM 666 C CA . GLY A 1 88 ? -22.325 -15.103 38.274 1.00 96.50 88 GLY A CA 1
ATOM 667 C C . GLY A 1 88 ? -21.097 -14.410 38.867 1.00 96.50 88 GLY A C 1
ATOM 668 O O . GLY A 1 88 ? -20.134 -14.092 38.176 1.00 96.50 88 GLY A O 1
ATOM 669 N N . TYR A 1 89 ? -21.123 -14.189 40.183 1.00 95.38 89 TYR A N 1
ATOM 670 C CA . TYR A 1 89 ? -20.011 -13.588 40.925 1.00 95.38 89 TYR A CA 1
ATOM 671 C C . TYR A 1 89 ? -18.691 -14.353 40.719 1.00 95.38 89 TYR A C 1
ATOM 673 O O . TYR A 1 89 ? -18.636 -15.573 40.878 1.00 95.38 89 TYR A O 1
ATOM 681 N N . GLY A 1 90 ? -17.621 -13.622 40.409 1.00 95.69 90 GLY A N 1
ATOM 682 C CA . GLY A 1 90 ? -16.282 -14.141 40.128 1.00 95.69 90 GLY A CA 1
ATOM 683 C C . GLY A 1 90 ? -16.100 -14.701 38.714 1.00 95.69 90 GLY A C 1
ATOM 684 O O . GLY A 1 90 ? -14.968 -14.987 38.319 1.00 95.69 90 GLY A O 1
ATOM 685 N N . GLU A 1 91 ? -17.175 -14.846 37.935 1.00 97.62 91 GLU A N 1
ATOM 686 C CA . GLU A 1 91 ? -17.089 -15.287 36.546 1.00 97.62 91 GLU A CA 1
ATOM 687 C C . GLU A 1 91 ? -16.688 -14.138 35.618 1.00 97.62 91 GLU A C 1
ATOM 689 O O . GLU A 1 91 ? -16.934 -12.957 35.882 1.00 97.62 91 GLU A O 1
ATOM 694 N N . ARG A 1 92 ? -16.044 -14.504 34.507 1.00 97.44 92 ARG A N 1
ATOM 695 C CA . ARG A 1 92 ? -15.566 -13.573 33.486 1.00 97.44 92 ARG A CA 1
ATOM 696 C C . ARG A 1 92 ? -16.295 -13.793 32.181 1.00 97.44 92 ARG A C 1
ATOM 698 O O . ARG A 1 92 ? -16.565 -14.927 31.796 1.00 97.44 92 ARG A O 1
ATOM 705 N N . VAL A 1 93 ? -16.510 -12.704 31.463 1.00 97.88 93 VAL A N 1
ATOM 706 C CA . VAL A 1 93 ? -17.073 -12.712 30.120 1.00 97.88 93 VAL A CA 1
ATOM 707 C C . VAL A 1 93 ? -16.241 -11.817 29.210 1.00 97.88 93 VAL A C 1
ATOM 709 O O . VAL A 1 93 ? -15.857 -10.711 29.590 1.00 97.88 93 VAL A O 1
ATOM 712 N N . THR A 1 94 ? -15.944 -12.304 28.007 1.00 98.12 94 THR A N 1
ATOM 713 C CA . THR A 1 94 ? -15.160 -11.574 27.004 1.00 98.12 94 THR A CA 1
ATOM 714 C C . THR A 1 94 ? -16.073 -11.094 25.889 1.00 98.12 94 THR A C 1
ATOM 716 O O . THR A 1 94 ? -16.496 -11.876 25.040 1.00 98.12 94 THR A O 1
ATOM 719 N N . PHE A 1 95 ? -16.346 -9.793 25.871 1.00 98.44 95 PHE A N 1
ATOM 720 C CA . PHE A 1 95 ? -17.003 -9.112 24.762 1.00 98.44 95 PHE A CA 1
ATOM 721 C C . PHE A 1 95 ? -16.024 -9.010 23.601 1.00 98.44 95 PHE A C 1
ATOM 723 O O . PHE A 1 95 ? -14.897 -8.569 23.801 1.00 98.44 95 PHE A O 1
ATOM 730 N N . SER A 1 96 ? -16.442 -9.422 22.405 1.00 97.88 96 SER A N 1
ATOM 731 C CA . SER A 1 96 ? -15.647 -9.305 21.178 1.00 97.88 96 SER A CA 1
ATOM 732 C C . SER A 1 96 ? -16.480 -8.625 20.101 1.00 97.88 96 SER A C 1
ATOM 734 O O . SER A 1 96 ? -17.635 -8.998 19.894 1.00 97.88 96 SER A O 1
ATOM 736 N N . TRP A 1 97 ? -15.910 -7.628 19.433 1.00 98.00 97 TRP A N 1
ATOM 737 C CA . TRP A 1 97 ? -16.555 -6.909 18.336 1.00 98.00 97 TRP A CA 1
ATOM 738 C C . TRP A 1 97 ? -15.511 -6.350 17.373 1.00 98.00 97 TRP A C 1
ATOM 740 O O . TRP A 1 97 ? -14.307 -6.442 17.612 1.00 98.00 97 TRP A O 1
ATOM 750 N N . THR A 1 98 ? -15.981 -5.777 16.272 1.00 98.38 98 THR A N 1
ATOM 751 C CA . THR A 1 98 ? -15.131 -5.101 15.295 1.00 98.38 98 THR A CA 1
ATOM 752 C C . THR A 1 98 ? -15.314 -3.595 15.426 1.00 98.38 98 THR A C 1
ATOM 754 O O . THR A 1 98 ? -16.434 -3.099 15.320 1.00 98.38 98 THR A O 1
ATOM 757 N N . MET A 1 99 ? -14.216 -2.879 15.653 1.00 98.31 99 MET A N 1
ATOM 758 C CA . MET A 1 99 ? -14.143 -1.420 15.567 1.00 98.31 99 MET A CA 1
ATOM 759 C C . MET A 1 99 ? -13.776 -1.026 14.136 1.00 98.31 99 MET A C 1
ATOM 761 O O . MET A 1 99 ? -12.805 -1.559 13.605 1.00 98.31 99 MET A O 1
ATOM 765 N N . ARG A 1 100 ? -14.506 -0.094 13.514 1.00 98.31 100 ARG A N 1
ATOM 766 C CA . ARG A 1 100 ? -14.115 0.516 12.233 1.00 98.31 100 ARG A CA 1
ATOM 767 C C . ARG A 1 100 ? -13.558 1.910 12.487 1.00 98.31 100 ARG A C 1
ATOM 769 O O . ARG A 1 100 ? -14.255 2.743 13.055 1.00 98.31 100 ARG A O 1
ATOM 776 N N . ALA A 1 101 ? -12.329 2.171 12.057 1.00 98.25 101 ALA A N 1
ATOM 777 C CA . ALA A 1 101 ? -11.751 3.505 12.134 1.00 98.25 101 ALA A CA 1
ATOM 778 C C . ALA A 1 101 ? -12.556 4.499 11.279 1.00 98.25 101 ALA A C 1
ATOM 780 O O . ALA A 1 101 ? -12.892 4.185 10.133 1.00 98.25 101 ALA A O 1
ATOM 781 N N . PRO A 1 102 ? -12.836 5.708 11.791 1.00 97.75 102 PRO A N 1
ATOM 782 C CA . PRO A 1 102 ? -13.284 6.824 10.970 1.00 97.75 102 PRO A CA 1
ATOM 783 C C . PRO A 1 102 ? -12.388 7.053 9.745 1.00 97.75 102 PRO A C 1
ATOM 785 O O . PRO A 1 102 ? -11.187 6.785 9.768 1.00 97.75 102 PRO A O 1
ATOM 788 N N . ASP A 1 103 ? -12.967 7.589 8.670 1.00 94.44 103 ASP A N 1
ATOM 789 C CA . ASP A 1 103 ? -12.236 7.883 7.426 1.00 94.44 103 ASP A CA 1
ATOM 790 C C . ASP A 1 103 ? -11.395 9.180 7.520 1.00 94.44 103 ASP A C 1
ATOM 792 O O . ASP A 1 103 ? -10.600 9.500 6.631 1.00 94.44 103 ASP A O 1
ATOM 796 N N . THR A 1 104 ? -11.547 9.916 8.626 1.00 93.88 104 THR A N 1
ATOM 797 C CA . THR A 1 104 ? -10.801 11.139 8.933 1.00 93.88 104 THR A CA 1
ATOM 798 C C . THR A 1 104 ? -9.706 10.836 9.961 1.00 93.88 104 THR A C 1
ATOM 800 O O . THR A 1 104 ? -10.011 10.275 11.014 1.00 93.88 104 THR A O 1
ATOM 803 N N . PRO A 1 105 ? -8.440 11.210 9.703 1.00 95.19 105 PRO A N 1
ATOM 804 C CA . PRO A 1 105 ? -7.386 11.131 10.708 1.00 95.19 105 PRO A CA 1
ATOM 805 C C . PRO A 1 105 ? -7.677 12.012 11.928 1.00 95.19 105 PRO A C 1
ATOM 807 O O . PRO A 1 105 ? -8.255 13.092 11.808 1.00 95.19 105 PRO A O 1
ATOM 810 N N . GLY A 1 106 ? -7.226 11.583 13.101 1.00 96.12 106 GLY A N 1
ATOM 811 C CA . GLY A 1 106 ? -7.368 12.347 14.334 1.00 96.12 106 GLY A CA 1
ATOM 812 C C . GLY A 1 106 ? -7.273 11.492 15.589 1.00 96.12 106 GLY A C 1
ATOM 813 O O . GLY A 1 106 ? -7.151 10.270 15.530 1.00 96.12 106 GLY A O 1
ATOM 814 N N . GLU A 1 107 ? -7.349 12.147 16.744 1.00 98.06 107 GLU A N 1
ATOM 815 C CA . GLU A 1 107 ? -7.540 11.458 18.018 1.00 98.06 107 GLU A CA 1
ATOM 816 C C . GLU A 1 107 ? -9.027 11.262 18.297 1.00 98.06 107 GLU A C 1
ATOM 818 O O . GLU A 1 107 ? -9.809 12.216 18.286 1.00 98.06 107 GLU A O 1
ATOM 823 N N . TYR A 1 108 ? -9.399 10.032 18.628 1.00 98.38 108 TYR A N 1
ATOM 824 C CA . TYR A 1 108 ? -10.761 9.660 18.979 1.00 98.38 108 TYR A CA 1
ATOM 825 C C . TYR A 1 108 ? -10.783 9.014 20.360 1.00 98.38 108 TYR A C 1
ATOM 827 O O . TYR A 1 108 ? -9.886 8.255 20.727 1.00 98.38 108 TYR A O 1
ATOM 835 N N . LEU A 1 109 ? -11.821 9.316 21.135 1.00 98.12 109 LEU A N 1
ATOM 836 C CA . LEU A 1 109 ? -12.067 8.682 22.424 1.00 98.12 109 LEU A CA 1
ATOM 837 C C . LEU A 1 109 ? -13.067 7.544 22.233 1.00 98.12 109 LEU A C 1
ATOM 839 O O . LEU A 1 109 ? -14.113 7.748 21.623 1.00 98.12 109 LEU A O 1
ATOM 843 N N . THR A 1 110 ? -12.755 6.380 22.786 1.00 98.44 110 THR A N 1
ATOM 844 C CA . THR A 1 110 ? -13.696 5.272 22.945 1.00 98.44 110 THR A CA 1
ATOM 845 C C . THR A 1 110 ? -13.768 4.916 24.422 1.00 98.44 110 THR A C 1
ATOM 847 O O . THR A 1 110 ? -12.733 4.741 25.080 1.00 98.44 110 THR A O 1
ATOM 850 N N . ASP A 1 111 ? -14.975 4.859 24.978 1.00 98.44 111 ASP A N 1
ATOM 851 C CA . ASP A 1 111 ? -15.177 4.471 26.364 1.00 98.44 111 ASP A CA 1
ATOM 852 C C . ASP A 1 111 ? -16.390 3.563 26.566 1.00 98.44 111 ASP A C 1
ATOM 854 O O . ASP A 1 111 ? -17.476 3.752 26.023 1.00 98.44 111 ASP A O 1
ATOM 858 N N . TRP A 1 112 ? -16.169 2.521 27.364 1.00 98.69 112 TRP A N 1
ATOM 859 C CA . TRP A 1 112 ? -17.083 1.401 27.522 1.00 98.69 112 TRP A CA 1
ATOM 860 C C . TRP A 1 112 ? -17.319 1.104 28.986 1.00 98.69 112 TRP A C 1
ATOM 862 O O . TRP A 1 112 ? -16.398 1.123 29.808 1.00 98.69 112 TRP A O 1
ATOM 872 N N . ARG A 1 113 ? -18.561 0.776 29.315 1.00 98.69 113 ARG A N 1
ATOM 873 C CA . ARG A 1 113 ? -18.958 0.407 30.669 1.00 98.69 113 ARG A CA 1
ATOM 874 C C . ARG A 1 113 ? -20.098 -0.599 30.624 1.00 98.69 113 ARG A C 1
ATOM 876 O O . ARG A 1 113 ? -20.896 -0.592 29.690 1.00 98.69 113 ARG A O 1
ATOM 883 N N . MET A 1 114 ? -20.170 -1.480 31.617 1.00 98.56 114 MET A N 1
ATOM 884 C CA . MET A 1 114 ? -21.310 -2.385 31.726 1.00 98.56 114 MET A CA 1
ATOM 885 C C . MET A 1 114 ? -22.599 -1.588 31.962 1.00 98.56 114 MET A C 1
ATOM 887 O O . MET A 1 114 ? -22.614 -0.589 32.689 1.00 98.56 114 MET A O 1
ATOM 891 N N . VAL A 1 115 ? -23.681 -2.034 31.332 1.00 98.50 115 VAL A N 1
ATOM 892 C CA . VAL A 1 115 ? -25.002 -1.414 31.423 1.00 98.50 115 VAL A CA 1
ATOM 893 C C . VAL A 1 115 ? -26.064 -2.484 31.584 1.00 98.50 115 VAL A C 1
ATOM 895 O O . VAL A 1 115 ? -25.983 -3.562 30.991 1.00 98.50 115 VAL A O 1
ATOM 898 N N . ARG A 1 116 ? -27.068 -2.168 32.396 1.00 97.69 116 ARG A N 1
ATOM 899 C CA . ARG A 1 116 ? -28.340 -2.875 32.414 1.00 97.69 116 ARG A CA 1
ATOM 900 C C . ARG A 1 116 ? -29.376 -1.960 31.778 1.00 97.69 116 ARG A C 1
ATOM 902 O O . ARG A 1 116 ? -29.688 -0.911 32.348 1.00 97.69 116 ARG A O 1
ATOM 909 N N . GLU A 1 117 ? -29.845 -2.333 30.589 1.00 96.00 117 GLU A N 1
ATOM 910 C CA . GLU A 1 117 ? -30.716 -1.499 29.757 1.00 96.00 117 GLU A CA 1
ATOM 911 C C . GLU A 1 117 ? -31.871 -0.904 30.553 1.00 96.00 117 GLU A C 1
ATOM 913 O O . GLU A 1 117 ? -32.563 -1.607 31.289 1.00 96.00 117 GLU A O 1
ATOM 918 N N . MET A 1 118 ? -32.086 0.402 30.381 1.00 93.94 118 MET A N 1
ATOM 919 C CA . MET A 1 118 ? -33.144 1.170 31.050 1.00 93.94 118 MET A CA 1
ATOM 920 C C . MET A 1 118 ? -33.066 1.195 32.588 1.00 93.94 118 MET A C 1
ATOM 922 O O . MET A 1 118 ? -33.988 1.702 33.227 1.00 93.94 118 MET A O 1
ATOM 926 N N . VAL A 1 119 ? -31.987 0.684 33.195 1.00 96.25 119 VAL A N 1
ATOM 927 C CA . VAL A 1 119 ? -31.780 0.710 34.649 1.00 96.25 119 VAL A CA 1
ATOM 928 C C . VAL A 1 119 ? -30.630 1.645 35.015 1.00 96.25 119 VAL A C 1
ATOM 930 O O . VAL A 1 119 ? -30.877 2.714 35.566 1.00 96.25 119 VAL A O 1
ATOM 933 N N . HIS A 1 120 ? -29.379 1.254 34.753 1.00 96.75 120 HIS A N 1
ATOM 934 C CA . HIS A 1 120 ? -28.196 2.055 35.085 1.00 96.75 120 HIS A CA 1
ATOM 935 C C . HIS A 1 120 ? -26.911 1.506 34.445 1.00 96.75 120 HIS A C 1
ATOM 937 O O . HIS A 1 120 ? -26.847 0.368 33.976 1.00 96.75 120 HIS A O 1
ATOM 943 N N . TRP A 1 121 ? -25.871 2.336 34.476 1.00 98.12 121 TRP A N 1
ATOM 944 C CA . TRP A 1 121 ? -24.486 1.985 34.166 1.00 98.12 121 TRP A CA 1
ATOM 945 C C . TRP A 1 121 ? -23.752 1.549 35.437 1.00 98.12 121 TRP A C 1
ATOM 947 O O . TRP A 1 121 ? -23.927 2.187 36.478 1.00 98.12 121 TRP A O 1
ATOM 957 N N . PHE A 1 122 ? -22.896 0.529 35.366 1.00 98.31 122 PHE A N 1
ATOM 958 C CA . PHE A 1 122 ? -22.225 -0.030 36.547 1.00 98.31 122 PHE A CA 1
ATOM 959 C C . PHE A 1 122 ? -20.797 -0.521 36.267 1.00 98.31 122 PHE A C 1
ATOM 961 O O . PHE A 1 122 ? -20.364 -0.611 35.120 1.00 98.31 122 PHE A O 1
ATOM 968 N N . GLY A 1 123 ? -20.042 -0.794 37.335 1.00 97.94 123 GLY A N 1
ATOM 969 C CA . GLY A 1 123 ? -18.668 -1.292 37.255 1.00 97.94 123 GLY A CA 1
ATOM 970 C C . GLY A 1 123 ? -17.626 -0.285 36.777 1.00 97.94 123 GLY A C 1
ATOM 971 O O . GLY A 1 123 ? -17.909 0.906 36.608 1.00 97.94 123 GLY A O 1
ATOM 972 N N . GLU A 1 124 ? -16.404 -0.770 36.584 1.00 98.69 124 GLU A N 1
ATOM 973 C CA . GLU A 1 124 ? -15.277 -0.022 36.030 1.00 98.69 124 GLU A CA 1
ATOM 974 C C . GLU A 1 124 ? -15.518 0.397 34.572 1.00 98.69 124 GLU A C 1
ATOM 976 O O . GLU A 1 124 ? -16.214 -0.270 33.803 1.00 98.69 124 GLU A O 1
ATOM 981 N N . LYS A 1 125 ? -14.917 1.529 34.193 1.00 98.06 125 LYS A N 1
ATOM 982 C CA . LYS A 1 125 ? -14.967 2.076 32.836 1.00 98.06 125 LYS A CA 1
ATOM 983 C C . LYS A 1 125 ? -13.674 1.740 32.093 1.00 98.06 125 LYS A C 1
ATOM 985 O O . LYS A 1 125 ? -12.586 1.982 32.613 1.00 98.06 125 LYS A O 1
ATOM 990 N N . VAL A 1 126 ? -13.790 1.248 30.865 1.00 98.44 126 VAL A N 1
ATOM 991 C CA . VAL A 1 126 ? -12.691 1.226 29.894 1.00 98.44 126 VAL A CA 1
ATOM 992 C C . VAL A 1 126 ? -12.692 2.558 29.163 1.00 98.44 126 VAL A C 1
ATOM 994 O O . VAL A 1 126 ? -13.732 2.974 28.679 1.00 98.44 126 VAL A O 1
ATOM 997 N N . GLU A 1 127 ? -11.544 3.217 29.060 1.00 98.00 127 GLU A N 1
ATOM 998 C CA . GLU A 1 127 ? -11.375 4.443 28.275 1.00 98.00 127 GLU A CA 1
ATOM 999 C C . GLU A 1 127 ? -10.054 4.362 27.504 1.00 98.00 127 GLU A C 1
ATOM 1001 O O . GLU A 1 127 ? -9.019 3.992 28.076 1.00 98.00 127 GLU A O 1
ATOM 1006 N N . ARG A 1 128 ? -10.085 4.664 26.202 1.00 97.94 128 ARG A N 1
ATOM 1007 C CA . ARG A 1 128 ? -8.908 4.687 25.326 1.00 97.94 128 ARG A CA 1
ATOM 1008 C C . ARG A 1 128 ? -8.968 5.865 24.362 1.00 97.94 128 ARG A C 1
ATOM 1010 O O . ARG A 1 128 ? -10.001 6.124 23.750 1.00 97.94 128 ARG A O 1
ATOM 1017 N N . ARG A 1 129 ? -7.833 6.553 24.221 1.00 98.31 129 ARG A N 1
ATOM 1018 C CA . ARG A 1 129 ? -7.581 7.487 23.122 1.00 98.31 129 ARG A CA 1
ATOM 1019 C C . ARG A 1 129 ? -6.904 6.712 22.009 1.00 98.31 129 ARG A C 1
ATOM 1021 O O . ARG A 1 129 ? -5.833 6.160 22.232 1.00 98.31 129 ARG A O 1
ATOM 1028 N N . VAL A 1 130 ? -7.548 6.666 20.855 1.00 98.56 130 VAL A N 1
ATOM 1029 C CA . VAL A 1 130 ? -7.057 5.960 19.678 1.00 98.56 130 VAL A CA 1
ATOM 1030 C C . VAL A 1 130 ? -6.703 6.992 18.619 1.00 98.56 130 VAL A C 1
ATOM 1032 O O . VAL A 1 130 ? -7.541 7.810 18.231 1.00 98.56 130 VAL A O 1
ATOM 1035 N N . THR A 1 131 ? -5.461 6.951 18.153 1.00 98.31 131 THR A N 1
ATOM 1036 C CA . THR A 1 131 ? -4.991 7.796 17.057 1.00 98.31 131 THR A CA 1
ATOM 1037 C C . THR A 1 131 ? -5.289 7.111 15.736 1.00 98.31 131 THR A C 1
ATOM 1039 O O . THR A 1 131 ? -4.697 6.086 15.393 1.00 98.31 131 THR A O 1
ATOM 1042 N N . VAL A 1 132 ? -6.200 7.695 14.970 1.00 98.06 132 VAL A N 1
ATOM 1043 C CA . VAL A 1 132 ? -6.489 7.271 13.607 1.00 98.06 132 VAL A CA 1
ATOM 1044 C C . VAL A 1 132 ? -5.580 8.046 12.666 1.00 98.06 132 VAL A C 1
ATOM 1046 O O . VAL A 1 132 ? -5.592 9.276 12.662 1.00 98.06 132 VAL A O 1
ATOM 1049 N N . HIS A 1 133 ? -4.784 7.339 11.871 1.00 94.94 133 HIS A N 1
ATOM 1050 C CA . HIS A 1 133 ? -3.837 7.948 10.944 1.00 94.94 133 HIS A CA 1
ATOM 1051 C C . HIS A 1 133 ? -4.043 7.444 9.517 1.00 94.94 133 HIS A C 1
ATOM 1053 O O . HIS A 1 133 ? -4.605 6.376 9.272 1.00 94.94 133 HIS A O 1
ATOM 1059 N N . ARG A 1 134 ? -3.568 8.230 8.556 1.00 93.94 134 ARG A N 1
ATOM 1060 C CA . ARG A 1 134 ? -3.472 7.825 7.156 1.00 93.94 134 ARG A CA 1
ATOM 1061 C C . ARG A 1 134 ? -2.059 7.279 6.907 1.00 93.94 134 ARG A C 1
ATOM 1063 O O . ARG A 1 134 ? -1.103 7.864 7.418 1.00 93.94 134 ARG A O 1
ATOM 1070 N N . PRO A 1 135 ? -1.890 6.138 6.221 1.00 94.00 135 PRO A N 1
ATOM 1071 C CA . PRO A 1 135 ? -0.563 5.687 5.814 1.00 94.00 135 PRO A CA 1
ATOM 1072 C C . PRO A 1 135 ? -0.021 6.549 4.653 1.00 94.00 135 PRO A C 1
ATOM 1074 O O . PRO A 1 135 ? -0.806 7.196 3.961 1.00 94.00 135 PRO A O 1
ATOM 1077 N N . PRO A 1 136 ? 1.298 6.561 4.397 1.00 94.56 136 PRO A N 1
ATOM 1078 C CA . PRO A 1 136 ? 1.857 7.156 3.181 1.00 94.56 136 PRO A CA 1
ATOM 1079 C C . PRO A 1 136 ? 1.424 6.409 1.909 1.00 94.56 136 PRO A C 1
ATOM 1081 O O . PRO A 1 136 ? 1.156 5.202 2.010 1.00 94.56 136 PRO A O 1
ATOM 1084 N N . PRO A 1 137 ? 1.312 7.081 0.742 1.00 96.69 137 PRO A N 1
ATOM 1085 C CA . PRO A 1 137 ? 0.989 6.417 -0.523 1.00 96.69 137 PRO A CA 1
ATOM 1086 C C . PRO A 1 137 ? 2.051 5.377 -0.880 1.00 96.69 137 PRO A C 1
ATOM 1088 O O . PRO A 1 137 ? 3.232 5.581 -0.591 1.00 96.69 137 PRO A O 1
ATOM 1091 N N . LYS A 1 138 ? 1.621 4.282 -1.508 1.00 96.81 138 LYS A N 1
ATOM 1092 C CA . LYS A 1 138 ? 2.496 3.185 -1.941 1.00 96.81 138 LYS A CA 1
ATOM 1093 C C . LYS A 1 138 ? 2.459 3.011 -3.444 1.00 96.81 138 LYS A C 1
ATOM 1095 O O . LYS A 1 138 ? 1.398 3.184 -4.046 1.00 96.81 138 LYS A O 1
ATOM 1100 N N . ILE A 1 139 ? 3.588 2.630 -4.028 1.00 97.94 139 ILE A N 1
ATOM 1101 C CA . ILE A 1 139 ? 3.654 2.265 -5.443 1.00 97.94 139 ILE A CA 1
ATOM 1102 C C . ILE A 1 139 ? 2.927 0.930 -5.642 1.00 97.94 139 ILE A C 1
ATOM 1104 O O . ILE A 1 139 ? 3.185 -0.040 -4.931 1.00 97.94 139 ILE A O 1
ATOM 1108 N N . VAL A 1 140 ? 2.012 0.879 -6.612 1.00 98.38 140 VAL A N 1
ATOM 1109 C CA . VAL A 1 140 ? 1.259 -0.342 -6.965 1.00 98.38 140 VAL A CA 1
ATOM 11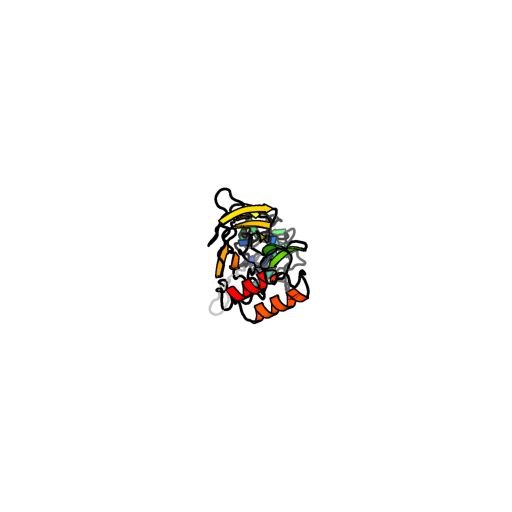10 C C . VAL A 1 140 ? 1.479 -0.797 -8.402 1.00 98.38 140 VAL A C 1
ATOM 1112 O O . VAL A 1 140 ? 1.225 -1.956 -8.713 1.00 98.38 140 VAL A O 1
ATOM 1115 N N . ALA A 1 141 ? 1.951 0.094 -9.272 1.00 98.62 141 ALA A N 1
ATOM 1116 C CA . ALA A 1 141 ? 2.389 -0.236 -10.621 1.00 98.62 141 ALA A CA 1
ATOM 1117 C C . ALA A 1 141 ? 3.439 0.778 -11.078 1.00 98.62 141 ALA A C 1
ATOM 1119 O O . ALA A 1 141 ? 3.383 1.950 -10.696 1.00 98.62 141 ALA A O 1
ATOM 1120 N N . ALA A 1 142 ? 4.367 0.349 -11.926 1.00 98.69 142 ALA A N 1
ATOM 1121 C CA . ALA A 1 142 ? 5.275 1.249 -12.615 1.00 98.69 142 ALA A CA 1
ATOM 1122 C C . ALA A 1 142 ? 5.596 0.696 -14.001 1.00 98.69 142 ALA A C 1
ATOM 1124 O O . ALA A 1 142 ? 5.831 -0.498 -14.146 1.00 98.69 142 ALA A O 1
ATOM 1125 N N . VAL A 1 143 ? 5.619 1.560 -15.012 1.00 98.81 143 VAL A N 1
ATOM 1126 C CA . VAL A 1 143 ? 5.972 1.176 -16.380 1.00 98.81 143 VAL A CA 1
ATOM 1127 C C . VAL A 1 143 ? 6.995 2.129 -16.972 1.00 98.81 143 VAL A C 1
ATOM 1129 O O . VAL A 1 143 ? 6.951 3.332 -16.698 1.00 98.81 143 VAL A O 1
ATOM 1132 N N . SER A 1 144 ? 7.882 1.615 -17.824 1.00 98.50 144 SER A N 1
ATOM 1133 C CA . SER A 1 144 ? 8.608 2.463 -18.764 1.00 98.50 144 SER A CA 1
ATOM 1134 C C . SER A 1 144 ? 7.907 2.465 -20.113 1.00 98.50 144 SER A C 1
ATOM 1136 O O . SER A 1 144 ? 7.755 1.424 -20.757 1.00 98.50 144 SER A O 1
ATOM 1138 N N . ARG A 1 145 ? 7.512 3.654 -20.559 1.00 98.19 145 ARG A N 1
ATOM 1139 C CA . ARG A 1 145 ? 6.788 3.871 -21.805 1.00 98.19 145 ARG A CA 1
ATOM 1140 C C . ARG A 1 145 ? 7.717 4.409 -22.884 1.00 98.19 145 ARG A C 1
ATOM 1142 O O . ARG A 1 145 ? 8.448 5.380 -22.676 1.00 98.19 145 ARG A O 1
ATOM 1149 N N . ARG A 1 146 ? 7.648 3.811 -24.075 1.00 97.12 146 ARG A N 1
ATOM 1150 C CA . ARG A 1 146 ? 8.201 4.390 -25.310 1.00 97.12 146 ARG A CA 1
ATOM 1151 C C . ARG A 1 146 ? 7.191 4.246 -26.431 1.00 97.12 146 ARG A C 1
ATOM 1153 O O . ARG A 1 146 ? 6.490 3.242 -26.510 1.00 97.12 146 ARG A O 1
ATOM 1160 N N . ASN A 1 147 ? 7.181 5.228 -27.320 1.00 95.56 147 ASN A N 1
ATOM 1161 C CA . ASN A 1 147 ? 6.459 5.143 -28.577 1.00 95.56 147 ASN A CA 1
ATOM 1162 C C . ASN A 1 147 ? 7.285 4.330 -29.581 1.00 95.56 147 ASN A C 1
ATOM 1164 O O . ASN A 1 147 ? 8.433 4.685 -29.829 1.00 95.56 147 ASN A O 1
ATOM 1168 N N . HIS A 1 148 ? 6.703 3.268 -30.127 1.00 94.69 148 HIS A N 1
ATOM 1169 C CA . HIS A 1 148 ? 7.250 2.463 -31.218 1.00 94.69 148 HIS A CA 1
ATOM 1170 C C . HIS A 1 148 ? 6.462 2.814 -32.467 1.00 94.69 148 HIS A C 1
ATOM 1172 O O . HIS A 1 148 ? 5.272 2.492 -32.546 1.00 94.69 148 HIS A O 1
ATOM 1178 N N . ALA A 1 149 ? 7.062 3.565 -33.388 1.00 89.88 149 ALA A N 1
ATOM 1179 C CA . ALA A 1 149 ? 6.311 4.216 -34.456 1.00 89.88 149 ALA A CA 1
ATOM 1180 C C . ALA A 1 149 ? 5.330 3.254 -35.164 1.00 89.88 149 ALA A C 1
ATOM 1182 O O . ALA A 1 149 ? 5.596 2.078 -35.383 1.00 89.88 149 ALA A O 1
ATOM 1183 N N . GLY A 1 150 ? 4.135 3.744 -35.492 1.00 84.69 150 GLY A N 1
ATOM 1184 C CA . GLY A 1 150 ? 3.077 2.919 -36.085 1.00 84.69 150 GLY A CA 1
ATOM 1185 C C . GLY A 1 150 ? 2.265 2.085 -35.084 1.00 84.69 150 GLY A C 1
ATOM 1186 O O . GLY A 1 150 ? 1.044 2.050 -35.232 1.00 84.69 150 GLY A O 1
ATOM 1187 N N . LEU A 1 151 ? 2.879 1.488 -34.053 1.00 91.50 151 LEU A N 1
ATOM 1188 C CA . LEU A 1 151 ? 2.153 0.786 -32.979 1.00 91.50 151 LEU A CA 1
ATOM 1189 C C . LEU A 1 151 ? 1.736 1.692 -31.819 1.00 91.50 151 LEU A C 1
ATOM 1191 O O . LEU A 1 151 ? 0.743 1.409 -31.149 1.00 91.50 151 LEU A O 1
ATOM 1195 N N . GLY A 1 152 ? 2.440 2.804 -31.621 1.00 94.75 152 GLY A N 1
ATOM 1196 C CA . GLY A 1 152 ? 2.146 3.750 -30.553 1.00 94.75 152 GLY A CA 1
ATOM 1197 C C . GLY A 1 152 ? 2.896 3.418 -29.268 1.00 94.75 152 GLY A C 1
ATOM 1198 O O . GLY A 1 152 ? 4.018 2.920 -29.306 1.00 94.75 152 GLY A O 1
ATOM 1199 N N . ASP A 1 153 ? 2.301 3.755 -28.130 1.00 96.75 153 ASP A N 1
ATOM 1200 C CA . ASP A 1 153 ? 2.962 3.638 -26.834 1.00 96.75 153 ASP A CA 1
ATOM 1201 C C . ASP A 1 153 ? 2.941 2.195 -26.327 1.00 96.75 153 ASP A C 1
ATOM 1203 O O . ASP A 1 153 ? 1.880 1.578 -26.221 1.00 96.75 153 ASP A O 1
ATOM 1207 N N . LEU A 1 154 ? 4.125 1.678 -26.004 1.00 97.38 154 LEU A N 1
ATOM 1208 C CA . LEU A 1 154 ? 4.323 0.340 -25.463 1.00 97.38 154 LEU A CA 1
ATOM 1209 C C . LEU A 1 154 ? 5.114 0.413 -24.158 1.00 97.38 154 LEU A C 1
ATOM 1211 O O . LEU A 1 154 ? 6.121 1.129 -24.037 1.00 97.38 154 LEU A O 1
ATOM 1215 N N . ASP A 1 155 ? 4.636 -0.366 -23.196 1.00 98.19 155 ASP A N 1
ATOM 1216 C CA . ASP A 1 155 ? 5.022 -0.298 -21.795 1.00 98.19 155 ASP A CA 1
ATOM 1217 C C . ASP A 1 155 ? 5.800 -1.552 -21.396 1.00 98.19 155 ASP A C 1
ATOM 1219 O O . ASP A 1 155 ? 5.368 -2.672 -21.660 1.00 98.19 155 ASP A O 1
ATOM 1223 N N . ILE A 1 156 ? 6.937 -1.360 -20.729 1.00 98.31 156 ILE A N 1
ATOM 1224 C CA . ILE A 1 156 ? 7.631 -2.415 -19.984 1.00 98.31 156 ILE A CA 1
ATOM 1225 C C . ILE A 1 156 ? 7.188 -2.296 -18.527 1.00 98.31 156 ILE A C 1
ATOM 1227 O O . ILE A 1 156 ? 7.354 -1.229 -17.937 1.00 98.31 156 ILE A O 1
ATOM 1231 N N . ASP A 1 157 ? 6.621 -3.365 -17.964 1.00 97.75 157 ASP A N 1
ATOM 1232 C CA . ASP A 1 157 ? 6.244 -3.433 -16.548 1.00 97.75 157 ASP A CA 1
ATOM 1233 C C . ASP A 1 157 ? 7.495 -3.527 -15.670 1.00 97.75 157 ASP A C 1
ATOM 1235 O O . ASP A 1 157 ? 8.216 -4.522 -15.698 1.00 97.75 157 ASP A O 1
ATOM 1239 N N . LEU A 1 158 ? 7.745 -2.476 -14.894 1.00 97.75 158 LEU A N 1
ATOM 1240 C CA . LEU A 1 158 ? 8.937 -2.323 -14.064 1.00 97.75 158 LEU A CA 1
ATOM 1241 C C . LEU A 1 158 ? 8.814 -3.029 -12.709 1.00 97.75 158 LEU A C 1
ATOM 1243 O O . LEU A 1 158 ? 9.809 -3.135 -11.998 1.00 97.75 158 LEU A O 1
ATOM 1247 N N . LEU A 1 159 ? 7.615 -3.490 -12.340 1.00 96.25 159 LEU A N 1
ATOM 1248 C CA . LEU A 1 159 ? 7.383 -4.294 -11.134 1.00 96.25 159 LEU A CA 1
ATOM 1249 C C . LEU A 1 159 ? 7.051 -5.758 -11.466 1.00 96.25 159 LEU A C 1
ATOM 1251 O O . LEU A 1 159 ? 6.751 -6.538 -10.560 1.00 96.25 159 LEU A O 1
ATOM 1255 N N . GLY A 1 160 ? 7.075 -6.111 -12.753 1.00 94.56 160 GLY A N 1
ATOM 1256 C CA . GLY A 1 160 ? 6.803 -7.451 -13.258 1.00 94.56 160 GLY A CA 1
ATOM 1257 C C . GLY A 1 160 ? 8.030 -8.367 -13.270 1.00 94.56 160 GLY A C 1
ATOM 1258 O O . GLY A 1 160 ? 9.091 -8.045 -12.738 1.00 94.56 160 GLY A O 1
ATOM 1259 N N . ASP A 1 161 ? 7.877 -9.524 -13.918 1.00 93.19 161 ASP A N 1
ATOM 1260 C CA . ASP A 1 161 ? 8.900 -10.581 -13.959 1.00 93.19 161 ASP A CA 1
ATOM 1261 C C . ASP A 1 161 ? 10.112 -10.241 -14.848 1.00 93.19 161 ASP A C 1
ATOM 1263 O O . ASP A 1 161 ? 11.194 -10.788 -14.648 1.00 93.19 161 ASP A O 1
ATOM 1267 N N . GLU A 1 162 ? 9.946 -9.341 -15.822 1.00 95.00 162 GLU A N 1
ATOM 1268 C CA . GLU A 1 162 ? 10.982 -8.971 -16.796 1.00 95.00 162 GLU A CA 1
ATOM 1269 C C . GLU A 1 162 ? 11.201 -7.433 -16.829 1.00 95.00 162 GLU A C 1
ATOM 1271 O O . GLU A 1 162 ? 10.955 -6.799 -17.865 1.00 95.00 162 GLU A O 1
ATOM 1276 N N . PRO A 1 163 ? 11.642 -6.793 -15.728 1.00 95.69 163 PRO A N 1
ATOM 1277 C CA . PRO A 1 163 ? 11.550 -5.340 -15.534 1.00 95.69 163 PRO A CA 1
ATOM 1278 C C . PRO A 1 163 ? 12.616 -4.517 -16.273 1.00 95.69 163 PRO A C 1
ATOM 1280 O O . PRO A 1 163 ? 12.617 -3.289 -16.181 1.00 95.69 163 PRO A O 1
ATOM 1283 N N . THR A 1 164 ? 13.546 -5.164 -16.984 1.00 98.12 164 THR A N 1
ATOM 1284 C CA . THR A 1 164 ? 14.644 -4.477 -17.673 1.00 98.12 164 THR A CA 1
ATOM 1285 C C . THR A 1 164 ? 14.139 -3.553 -18.779 1.00 98.12 164 THR A C 1
ATOM 1287 O O . THR A 1 164 ? 13.505 -3.996 -19.741 1.00 98.12 164 THR A O 1
ATOM 1290 N N . GLU A 1 165 ? 14.516 -2.277 -18.717 1.00 98.19 165 GLU A N 1
ATOM 1291 C CA . GLU A 1 165 ? 14.409 -1.379 -19.859 1.00 98.19 165 GLU A CA 1
ATOM 1292 C C . GLU A 1 165 ? 15.465 -1.754 -20.902 1.00 98.19 165 GLU A C 1
ATOM 1294 O O . GLU A 1 165 ? 16.656 -1.458 -20.761 1.00 98.19 165 GLU A O 1
ATOM 1299 N N . CYS A 1 166 ? 15.003 -2.443 -21.941 1.00 98.06 166 CYS A N 1
ATOM 1300 C CA . CYS A 1 166 ? 15.852 -3.023 -22.968 1.00 98.06 166 CYS A CA 1
ATOM 1301 C C . CYS A 1 166 ? 16.073 -2.101 -24.168 1.00 98.06 166 CYS A C 1
ATOM 1303 O O . CYS A 1 166 ? 16.918 -2.401 -25.005 1.00 98.06 166 CYS A O 1
ATOM 1305 N N . ARG A 1 167 ? 15.338 -0.993 -24.296 1.00 97.94 167 ARG A N 1
ATOM 1306 C CA . ARG A 1 167 ? 15.405 -0.112 -25.467 1.00 97.94 167 ARG A CA 1
ATOM 1307 C C . ARG A 1 167 ? 16.591 0.842 -25.362 1.00 97.94 167 ARG A C 1
ATOM 1309 O O . ARG A 1 167 ? 16.973 1.317 -24.291 1.00 97.94 167 ARG A O 1
ATOM 1316 N N . LEU A 1 168 ? 17.167 1.174 -26.511 1.00 96.38 168 LEU A N 1
ATOM 1317 C CA . LEU A 1 168 ? 18.278 2.109 -26.623 1.00 96.38 168 LEU A CA 1
ATOM 1318 C C . LEU A 1 168 ? 17.906 3.490 -26.065 1.00 96.38 168 LEU A C 1
ATOM 1320 O O . LEU A 1 168 ? 16.820 4.033 -26.313 1.00 96.38 168 LEU A O 1
ATOM 1324 N N . GLY A 1 169 ? 18.851 4.069 -25.323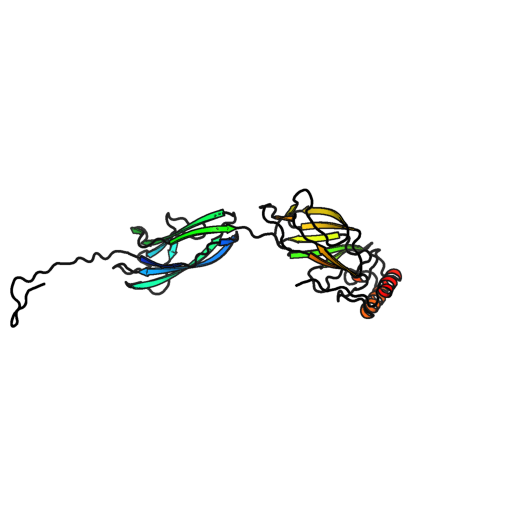 1.00 93.50 169 GLY A N 1
ATOM 1325 C CA . GLY A 1 169 ? 18.683 5.343 -24.622 1.00 93.50 169 GLY A CA 1
ATOM 1326 C C . GLY A 1 169 ? 17.972 5.233 -23.271 1.00 93.50 169 GLY A C 1
ATOM 1327 O O . GLY A 1 169 ? 17.769 6.260 -22.630 1.00 93.50 169 GLY A O 1
ATOM 1328 N N . GLY A 1 170 ? 17.608 4.020 -22.839 1.00 96.31 170 GLY A N 1
ATOM 1329 C CA . GLY A 1 170 ? 16.964 3.790 -21.552 1.00 96.31 170 GLY A CA 1
ATOM 1330 C C . GLY A 1 170 ? 15.537 4.351 -21.475 1.00 96.31 170 GLY A C 1
ATOM 1331 O O . GLY A 1 170 ? 14.911 4.650 -22.502 1.00 96.31 170 GLY A O 1
ATOM 1332 N N . PRO A 1 171 ? 14.980 4.483 -20.263 1.00 97.38 171 PRO A N 1
ATOM 1333 C CA . PRO A 1 171 ? 13.605 4.921 -20.088 1.00 97.38 171 PRO A CA 1
ATOM 1334 C C . PRO A 1 171 ? 13.501 6.425 -20.376 1.00 97.38 171 PRO A C 1
ATOM 1336 O O . PRO A 1 171 ? 14.223 7.216 -19.775 1.00 97.38 171 PRO A O 1
ATOM 1339 N N . SER A 1 172 ? 12.596 6.839 -21.272 1.00 96.19 172 SER A N 1
ATOM 1340 C CA . SER A 1 172 ? 12.335 8.270 -21.548 1.00 96.19 172 SER A CA 1
ATOM 1341 C C . SER A 1 172 ? 11.057 8.785 -20.891 1.00 96.19 172 SER A C 1
ATOM 1343 O O . SER A 1 172 ? 10.916 9.978 -20.626 1.00 96.19 172 SER A O 1
ATOM 1345 N N . GLU A 1 173 ? 10.106 7.886 -20.647 1.00 98.31 173 GLU A N 1
ATOM 1346 C CA . GLU A 1 173 ? 8.920 8.148 -19.849 1.00 98.31 173 GLU A CA 1
ATOM 1347 C C . GLU A 1 173 ? 8.740 7.001 -18.854 1.00 98.31 173 GLU A C 1
ATOM 1349 O O . GLU A 1 173 ? 8.803 5.825 -19.220 1.00 98.31 173 GLU A O 1
ATOM 1354 N N . VAL A 1 174 ? 8.565 7.346 -17.581 1.00 98.69 174 VAL A N 1
ATOM 1355 C CA . VAL A 1 174 ? 8.254 6.400 -16.508 1.00 98.69 174 VAL A CA 1
ATOM 1356 C C . VAL A 1 174 ? 6.938 6.829 -15.888 1.00 98.69 174 VAL A C 1
ATOM 1358 O O . VAL A 1 174 ? 6.797 7.972 -15.458 1.00 98.69 174 VAL A O 1
ATOM 1361 N N . ILE A 1 175 ? 5.970 5.922 -15.851 1.00 98.75 175 ILE A N 1
ATOM 1362 C CA . ILE A 1 175 ? 4.650 6.176 -15.277 1.00 98.75 175 ILE A CA 1
ATOM 1363 C C . ILE A 1 175 ? 4.513 5.317 -14.031 1.00 98.75 175 ILE A C 1
ATOM 1365 O O . ILE A 1 175 ? 4.607 4.096 -14.106 1.00 98.75 175 ILE A O 1
ATOM 1369 N N . VAL A 1 176 ? 4.283 5.960 -12.892 1.00 98.75 176 VAL A N 1
ATOM 1370 C CA . VAL A 1 176 ? 4.148 5.319 -11.583 1.00 98.75 176 VAL A CA 1
ATOM 1371 C C . VAL A 1 176 ? 2.719 5.510 -11.097 1.00 98.75 176 VAL A C 1
ATOM 1373 O O . VAL A 1 176 ? 2.220 6.634 -11.069 1.00 98.75 176 VAL A O 1
ATOM 1376 N N . SER A 1 177 ? 2.055 4.421 -10.727 1.00 98.62 177 SER A N 1
ATOM 1377 C CA . SER A 1 177 ? 0.713 4.438 -10.139 1.00 98.62 177 SER A CA 1
ATOM 1378 C C . SER A 1 177 ? 0.795 4.161 -8.646 1.00 98.62 177 SER A C 1
ATOM 1380 O O . SER A 1 177 ? 1.514 3.257 -8.208 1.00 98.62 177 SER A O 1
ATOM 1382 N N . PHE A 1 178 ? 0.024 4.918 -7.875 1.00 98.50 178 PHE A N 1
ATOM 1383 C CA . PHE A 1 178 ? -0.053 4.824 -6.425 1.00 98.50 178 PHE A CA 1
ATOM 1384 C C . PHE A 1 178 ? -1.397 4.248 -5.977 1.00 98.50 178 PHE A C 1
ATOM 1386 O O . PHE A 1 178 ? -2.390 4.292 -6.695 1.00 98.50 178 PHE A O 1
ATOM 1393 N N . ASP A 1 179 ? -1.453 3.730 -4.753 1.00 97.06 179 ASP A N 1
ATOM 1394 C CA . ASP A 1 179 ? -2.689 3.211 -4.151 1.00 97.06 179 ASP A CA 1
ATOM 1395 C C . ASP A 1 179 ? -3.723 4.296 -3.784 1.00 97.06 179 ASP A C 1
ATOM 1397 O O . ASP A 1 179 ? -4.800 3.988 -3.263 1.00 97.06 179 ASP A O 1
ATOM 1401 N N . ARG A 1 180 ? -3.398 5.574 -4.011 1.00 95.56 180 ARG A N 1
ATOM 1402 C CA . ARG A 1 180 ? -4.257 6.732 -3.742 1.00 95.56 180 ARG A CA 1
ATOM 1403 C C . ARG A 1 180 ? -3.771 7.988 -4.466 1.00 95.56 180 ARG A C 1
ATOM 1405 O O . ARG A 1 180 ? -2.617 8.041 -4.885 1.00 95.56 180 ARG A O 1
ATOM 1412 N N . PRO A 1 181 ? -4.617 9.032 -4.551 1.00 97.50 181 PRO A N 1
ATOM 1413 C CA . PRO A 1 181 ? -4.227 10.293 -5.157 1.00 97.50 181 PRO A CA 1
ATOM 1414 C C . PRO A 1 181 ? -3.008 10.938 -4.497 1.00 97.50 181 PRO A C 1
ATOM 1416 O O . PRO A 1 181 ? -2.917 11.018 -3.268 1.00 97.50 181 PRO A O 1
ATOM 1419 N N . ILE A 1 182 ? -2.115 11.459 -5.332 1.00 97.56 182 ILE A N 1
ATOM 1420 C CA . ILE A 1 182 ? -0.867 12.106 -4.936 1.00 97.56 182 ILE A CA 1
ATOM 1421 C C . ILE A 1 182 ? -0.838 13.585 -5.332 1.00 97.56 182 ILE A C 1
ATOM 1423 O O . ILE A 1 182 ? -1.604 14.058 -6.173 1.00 97.56 182 ILE A O 1
ATOM 1427 N N . SER A 1 183 ? 0.079 14.328 -4.724 1.00 95.56 183 SER A N 1
ATOM 1428 C CA . SER A 1 183 ? 0.430 15.684 -5.129 1.00 95.56 183 SER A CA 1
ATOM 1429 C C . SER A 1 183 ? 1.940 15.904 -5.062 1.00 95.56 183 SER A C 1
ATOM 1431 O O . SER A 1 183 ? 2.675 15.127 -4.452 1.00 95.56 183 SER A O 1
ATOM 1433 N N . LEU A 1 184 ? 2.389 16.962 -5.728 1.00 94.00 184 LEU A N 1
ATOM 1434 C CA . LEU A 1 184 ? 3.789 17.323 -5.906 1.00 94.00 184 LEU A CA 1
ATOM 1435 C C . LEU A 1 184 ? 4.122 18.580 -5.082 1.00 94.00 184 LEU A C 1
ATOM 1437 O O . LEU A 1 184 ? 3.398 19.580 -5.141 1.00 94.00 184 LEU A O 1
ATOM 1441 N N . ARG A 1 185 ? 5.179 18.516 -4.261 1.00 89.31 185 ARG A N 1
ATOM 1442 C CA . ARG A 1 185 ? 5.684 19.641 -3.451 1.00 89.31 185 ARG A CA 1
ATOM 1443 C C . ARG A 1 185 ? 6.692 20.491 -4.233 1.00 89.31 185 ARG A C 1
ATOM 1445 O O . ARG A 1 185 ? 7.819 20.061 -4.415 1.00 89.31 185 ARG A O 1
ATOM 1452 N N . SER A 1 186 ? 6.381 21.755 -4.521 1.00 76.12 186 SER A N 1
ATOM 1453 C CA . SER A 1 186 ? 7.271 22.650 -5.287 1.00 76.12 186 SER A CA 1
ATOM 1454 C C . SER A 1 186 ? 8.755 22.620 -4.859 1.00 76.12 186 SER A C 1
ATOM 1456 O O . SER A 1 186 ? 9.050 22.875 -3.688 1.00 76.12 186 SER A O 1
ATOM 1458 N N . GLY A 1 187 ? 9.684 22.445 -5.808 1.00 62.34 187 GLY A N 1
ATOM 1459 C CA . GLY A 1 187 ? 11.121 22.684 -5.600 1.00 62.34 187 GLY A CA 1
ATOM 1460 C C . GLY A 1 187 ? 12.032 21.584 -6.147 1.00 62.34 187 GLY A C 1
ATOM 1461 O O . GLY A 1 187 ? 12.793 21.873 -7.058 1.00 62.34 187 GLY A O 1
ATOM 1462 N N . GLU A 1 188 ? 11.937 20.359 -5.616 1.00 64.44 188 GLU A N 1
ATOM 1463 C CA . GLU A 1 188 ? 12.710 19.156 -6.003 1.00 64.44 188 GLU A CA 1
ATOM 1464 C C . GLU A 1 188 ? 11.977 17.903 -5.479 1.00 64.44 188 GLU A C 1
ATOM 1466 O O . GLU A 1 188 ? 12.104 17.517 -4.317 1.00 64.44 188 GLU A O 1
ATOM 1471 N N . GLU A 1 189 ? 11.128 17.304 -6.315 1.00 81.69 189 GLU A N 1
ATOM 1472 C CA . GLU A 1 189 ? 10.134 16.312 -5.867 1.00 81.69 189 GLU A CA 1
ATOM 1473 C C . GLU A 1 189 ? 10.583 14.863 -6.031 1.00 81.69 189 GLU A C 1
ATOM 1475 O O . GLU A 1 189 ? 10.114 13.971 -5.321 1.00 81.69 189 GLU A O 1
ATOM 1480 N N . ILE A 1 190 ? 11.497 14.646 -6.971 1.00 93.62 190 ILE A N 1
ATOM 1481 C CA . ILE A 1 190 ? 11.961 13.344 -7.429 1.00 93.62 190 ILE A CA 1
ATOM 1482 C C . ILE A 1 190 ? 13.480 13.404 -7.534 1.00 93.62 190 ILE A C 1
ATOM 1484 O O . ILE A 1 190 ? 14.035 14.353 -8.087 1.00 93.62 190 ILE A O 1
ATOM 1488 N N . SER A 1 191 ? 14.140 12.384 -7.002 1.00 93.69 191 SER A N 1
ATOM 1489 C CA . SER A 1 191 ? 15.590 12.218 -7.065 1.00 93.69 191 SER A CA 1
ATOM 1490 C C . SER A 1 191 ? 15.910 11.028 -7.955 1.00 93.69 191 SER A C 1
ATOM 1492 O O . SER A 1 191 ? 15.298 9.973 -7.801 1.00 93.69 191 SER A O 1
ATOM 1494 N N . LEU A 1 192 ? 16.878 11.190 -8.856 1.00 96.12 192 LEU A N 1
ATOM 1495 C CA . LEU A 1 192 ? 17.378 10.128 -9.727 1.00 96.12 192 LEU A CA 1
ATOM 1496 C C . LEU A 1 192 ? 18.822 9.802 -9.338 1.00 96.12 192 LEU A C 1
ATOM 1498 O O . LEU A 1 192 ? 19.603 10.714 -9.063 1.00 96.12 192 LEU A O 1
ATOM 1502 N N . SER A 1 193 ? 19.204 8.524 -9.351 1.00 96.69 193 S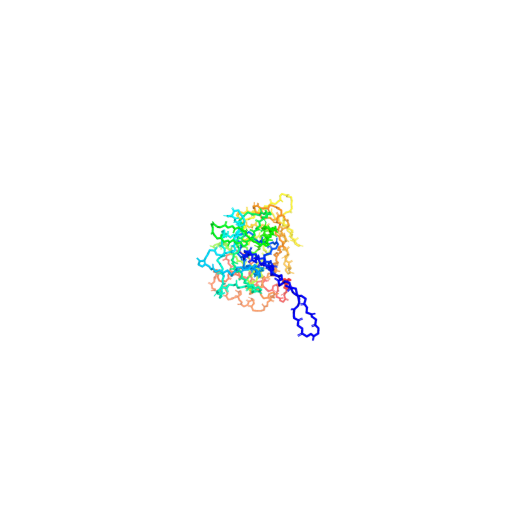ER A N 1
ATOM 1503 C CA . SER A 1 193 ? 20.611 8.131 -9.169 1.00 96.69 193 SER A CA 1
ATOM 1504 C C . SER A 1 193 ? 21.510 8.561 -10.336 1.00 96.69 193 SER A C 1
ATOM 1506 O O . SER A 1 193 ? 22.728 8.656 -10.175 1.00 96.69 193 SER A O 1
ATOM 1508 N N . GLN A 1 194 ? 20.919 8.814 -11.506 1.00 95.56 194 GLN A N 1
ATOM 1509 C CA . GLN A 1 194 ? 21.591 9.172 -12.751 1.00 95.56 194 GLN A CA 1
ATOM 1510 C C . GLN A 1 194 ? 20.621 9.828 -13.744 1.00 95.56 194 GLN A C 1
ATOM 1512 O O . GLN A 1 194 ? 19.403 9.724 -13.595 1.00 95.56 194 GLN A O 1
ATOM 1517 N N . GLY A 1 195 ? 21.179 10.452 -14.782 1.00 95.81 195 GLY A N 1
ATOM 1518 C CA . GLY A 1 195 ? 20.428 11.197 -15.788 1.00 95.81 195 GLY A CA 1
ATOM 1519 C C . GLY A 1 195 ? 19.694 12.407 -15.219 1.00 95.81 195 GLY A C 1
ATOM 1520 O O . GLY A 1 195 ? 20.019 12.910 -14.141 1.00 95.81 195 GLY A O 1
ATOM 1521 N N . SER A 1 196 ? 18.714 12.882 -15.978 1.00 95.19 196 SER A N 1
ATOM 1522 C CA . SER A 1 196 ? 18.055 14.162 -15.750 1.00 95.19 196 SER A CA 1
ATOM 1523 C C . SER A 1 196 ? 16.535 14.015 -15.813 1.00 95.19 196 SER A C 1
ATOM 1525 O O . SER A 1 196 ? 15.984 13.412 -16.735 1.00 95.19 196 SER A O 1
ATOM 1527 N N . LEU A 1 197 ? 15.839 14.607 -14.838 1.00 95.31 197 LEU A N 1
ATOM 1528 C CA . LEU A 1 197 ? 14.383 14.740 -14.845 1.00 95.31 197 LEU A CA 1
ATOM 1529 C C . LEU A 1 197 ? 13.995 15.970 -15.673 1.00 95.31 197 LEU A C 1
ATOM 1531 O O . LEU A 1 197 ? 14.277 17.103 -15.286 1.00 95.31 197 LEU A O 1
ATOM 1535 N N . VAL A 1 198 ? 13.316 15.751 -16.794 1.00 95.75 198 VAL A N 1
ATOM 1536 C CA . VAL A 1 198 ? 12.844 16.819 -17.688 1.00 95.75 198 VAL A CA 1
ATOM 1537 C C . VAL A 1 198 ? 11.527 17.403 -17.194 1.00 95.75 198 VAL A C 1
ATOM 1539 O O . VAL A 1 198 ? 11.325 18.617 -17.217 1.00 95.75 198 VAL A O 1
ATOM 1542 N N . ALA A 1 199 ? 10.605 16.537 -16.775 1.00 94.75 199 ALA A N 1
ATOM 1543 C CA . ALA A 1 199 ? 9.305 16.940 -16.260 1.00 94.75 199 ALA A CA 1
ATOM 1544 C C . ALA A 1 199 ? 8.725 15.866 -15.339 1.00 94.75 199 ALA A C 1
ATOM 1546 O O . ALA A 1 199 ? 8.941 14.674 -15.547 1.00 94.75 199 ALA A O 1
ATOM 1547 N N . ALA A 1 200 ? 7.926 16.306 -14.373 1.00 95.00 200 ALA A N 1
ATOM 1548 C CA . ALA A 1 200 ? 7.088 15.457 -13.543 1.00 95.00 200 ALA A CA 1
ATOM 1549 C C . ALA A 1 200 ? 5.660 16.002 -13.571 1.00 95.00 200 ALA A C 1
ATOM 1551 O O . ALA A 1 200 ? 5.443 17.212 -13.487 1.00 95.00 200 ALA A O 1
ATOM 1552 N N . THR A 1 201 ? 4.672 15.133 -13.746 1.00 95.50 201 THR A N 1
ATOM 1553 C CA . THR A 1 201 ? 3.260 15.524 -13.754 1.00 95.50 201 THR A CA 1
ATOM 1554 C C . THR A 1 201 ? 2.455 14.513 -12.960 1.00 95.50 201 THR A C 1
ATOM 1556 O O . THR A 1 201 ? 2.420 13.339 -13.311 1.00 95.50 201 THR A O 1
ATOM 1559 N N . ALA A 1 202 ? 1.805 14.979 -11.895 1.00 96.00 202 ALA A N 1
ATOM 1560 C CA . ALA A 1 202 ? 0.878 14.177 -11.110 1.00 96.00 202 ALA A CA 1
ATOM 1561 C C . ALA A 1 202 ? -0.566 14.455 -11.537 1.00 96.00 202 ALA A C 1
ATOM 1563 O O . ALA A 1 202 ? -0.991 15.611 -11.623 1.00 96.00 202 ALA A O 1
ATOM 1564 N N . MET A 1 203 ? -1.329 13.392 -11.772 1.00 96.81 203 MET A N 1
ATOM 1565 C CA . MET A 1 203 ? -2.756 13.450 -12.059 1.00 96.81 203 MET A CA 1
ATOM 1566 C C . MET A 1 203 ? -3.464 12.306 -11.339 1.00 96.81 203 MET A C 1
ATOM 1568 O O . MET A 1 203 ? -3.254 11.139 -11.653 1.00 96.81 203 MET A O 1
ATOM 1572 N N . GLY A 1 204 ? -4.325 12.647 -10.377 1.00 97.56 204 GLY A N 1
ATOM 1573 C CA . GLY A 1 204 ? -4.961 11.638 -9.534 1.00 97.56 204 GLY A CA 1
ATOM 1574 C C . GLY A 1 204 ? -3.907 10.857 -8.751 1.00 97.56 204 GLY A C 1
ATOM 1575 O O . GLY A 1 204 ? -3.149 11.445 -7.988 1.00 97.56 204 GLY A O 1
ATOM 1576 N N . ASP A 1 205 ? -3.879 9.546 -8.941 1.00 98.25 205 ASP A N 1
ATOM 1577 C CA . ASP A 1 205 ? -2.953 8.580 -8.341 1.00 98.25 205 ASP A CA 1
ATOM 1578 C C . ASP A 1 205 ? -1.772 8.221 -9.257 1.00 98.25 205 ASP A C 1
ATOM 1580 O O . ASP A 1 205 ? -1.022 7.297 -8.961 1.00 98.25 205 ASP A O 1
ATOM 1584 N N . THR A 1 206 ? -1.601 8.929 -10.373 1.00 98.38 206 THR A N 1
ATOM 1585 C CA . THR A 1 206 ? -0.578 8.627 -11.375 1.00 98.38 206 THR A CA 1
ATOM 1586 C C . THR A 1 206 ? 0.458 9.745 -11.450 1.00 98.38 206 THR A C 1
ATOM 1588 O O . THR A 1 206 ? 0.111 10.927 -11.519 1.00 98.38 206 THR A O 1
ATOM 1591 N N . LEU A 1 207 ? 1.735 9.368 -11.478 1.00 98.25 207 LEU A N 1
ATOM 1592 C CA . LEU A 1 207 ? 2.881 10.241 -11.717 1.00 98.25 207 LEU A CA 1
ATOM 1593 C C . LEU A 1 207 ? 3.550 9.871 -13.040 1.00 98.25 207 LEU A C 1
ATOM 1595 O O . LEU A 1 207 ? 4.089 8.777 -13.177 1.00 98.25 207 LEU A O 1
ATOM 1599 N N . THR A 1 208 ? 3.571 10.802 -13.987 1.00 98.12 208 THR A N 1
ATOM 1600 C CA . THR A 1 208 ? 4.333 10.680 -15.234 1.00 98.12 208 THR A CA 1
ATOM 1601 C C . THR A 1 208 ? 5.646 11.443 -15.099 1.00 98.12 208 THR A C 1
ATOM 1603 O O . THR A 1 208 ? 5.646 12.654 -14.862 1.00 98.12 208 THR A O 1
ATOM 1606 N N . LEU A 1 209 ? 6.761 10.740 -15.270 1.00 97.94 209 LEU A N 1
ATOM 1607 C CA . LEU A 1 209 ? 8.116 11.275 -15.286 1.00 97.94 209 LEU A CA 1
ATOM 1608 C C . LEU A 1 209 ? 8.656 11.253 -16.708 1.00 97.94 209 LEU A C 1
ATOM 1610 O O . LEU A 1 209 ? 8.617 10.217 -17.364 1.00 97.94 209 LEU A O 1
ATOM 1614 N N . ARG A 1 210 ? 9.221 12.368 -17.162 1.00 97.69 210 ARG A N 1
ATOM 1615 C CA . ARG A 1 210 ? 10.006 12.433 -18.396 1.00 97.69 210 ARG A CA 1
ATOM 1616 C C . ARG A 1 210 ? 11.479 12.514 -18.050 1.00 97.69 210 ARG A C 1
ATOM 1618 O O . ARG A 1 210 ? 11.877 13.415 -17.312 1.00 97.69 210 ARG A O 1
ATOM 1625 N N . LEU A 1 211 ? 12.257 11.585 -18.586 1.00 97.31 211 LEU A N 1
ATOM 1626 C CA . LEU A 1 211 ? 13.655 11.365 -18.235 1.00 97.31 211 LEU A CA 1
ATOM 1627 C C . LEU A 1 211 ? 14.539 11.475 -19.476 1.00 97.31 211 LEU A C 1
ATOM 1629 O O . LEU A 1 211 ? 14.123 11.119 -20.578 1.00 97.31 211 LEU A O 1
ATOM 1633 N N . GLU A 1 212 ? 15.766 11.943 -19.283 1.00 96.44 212 GLU A N 1
ATOM 1634 C CA . GLU A 1 212 ? 16.809 11.987 -20.308 1.00 96.44 212 GLU A CA 1
ATOM 1635 C C . GLU A 1 212 ? 18.162 11.591 -19.702 1.00 96.44 212 GLU A C 1
ATOM 1637 O O . GLU A 1 212 ? 18.341 11.590 -18.484 1.00 96.44 212 GLU A O 1
ATOM 1642 N N . GLU A 1 213 ? 19.127 11.258 -20.563 1.00 96.31 213 GLU A N 1
ATOM 1643 C CA . GLU A 1 213 ? 20.523 10.991 -20.176 1.00 96.31 213 GLU A CA 1
ATOM 1644 C C . GLU A 1 213 ? 20.707 9.822 -19.185 1.00 96.31 213 GLU A C 1
ATOM 1646 O O . GLU A 1 213 ? 21.664 9.796 -18.409 1.00 96.31 213 GLU A O 1
ATOM 1651 N N . ILE A 1 214 ? 19.808 8.835 -19.216 1.00 97.81 214 ILE A N 1
ATOM 1652 C CA . ILE A 1 214 ? 19.940 7.609 -18.423 1.00 97.81 214 ILE A CA 1
ATOM 1653 C C . ILE A 1 214 ? 21.008 6.719 -19.064 1.00 97.81 214 ILE A C 1
ATOM 1655 O O . ILE A 1 214 ? 20.944 6.426 -20.260 1.00 97.81 214 ILE A O 1
ATOM 1659 N N . ALA A 1 215 ? 22.018 6.318 -18.289 1.00 97.12 215 ALA A N 1
ATOM 1660 C CA . ALA A 1 215 ? 23.107 5.511 -18.817 1.00 97.12 215 ALA A CA 1
ATOM 1661 C C . ALA A 1 215 ? 22.647 4.067 -19.053 1.00 97.12 215 ALA A C 1
ATOM 1663 O O . ALA A 1 215 ? 21.864 3.511 -18.286 1.00 97.12 215 ALA A O 1
ATOM 1664 N N . ASP A 1 216 ? 23.177 3.442 -20.098 1.00 97.00 216 ASP A N 1
ATOM 1665 C CA . ASP A 1 216 ? 23.039 2.001 -20.302 1.00 97.00 216 ASP A CA 1
ATOM 1666 C C . ASP A 1 216 ? 23.931 1.225 -19.309 1.00 97.00 216 ASP A C 1
ATOM 1668 O O . ASP A 1 216 ? 24.839 1.796 -18.696 1.00 97.00 216 ASP A O 1
ATOM 1672 N N . HIS A 1 217 ? 23.686 -0.077 -19.156 1.00 96.62 217 HIS A N 1
ATOM 1673 C CA . HIS A 1 217 ? 24.412 -0.990 -18.252 1.00 96.62 217 HIS A CA 1
ATOM 1674 C C . HIS A 1 217 ? 24.397 -0.508 -16.801 1.00 96.62 217 HIS A C 1
ATOM 1676 O O . HIS A 1 217 ? 25.418 -0.501 -16.104 1.00 96.62 217 HIS A O 1
ATOM 1682 N N . SER A 1 218 ? 23.236 -0.057 -16.345 1.00 97.06 218 SER A N 1
ATOM 1683 C CA . SER A 1 218 ? 23.124 0.680 -15.097 1.00 97.06 218 SER A CA 1
ATOM 1684 C C . SER A 1 218 ? 21.825 0.373 -14.359 1.00 97.06 218 SER A C 1
ATOM 1686 O O . SER A 1 218 ? 20.870 -0.160 -14.921 1.00 97.06 218 SER A O 1
ATOM 1688 N N . LEU A 1 219 ? 21.798 0.731 -13.078 1.00 97.25 219 LEU A N 1
ATOM 1689 C CA . LEU A 1 219 ? 20.603 0.660 -12.252 1.00 97.25 219 LEU A CA 1
ATOM 1690 C C . LEU A 1 219 ? 20.113 2.084 -11.985 1.00 97.25 219 LEU A C 1
ATOM 1692 O O . LEU A 1 219 ? 20.786 2.870 -11.308 1.00 97.25 219 LEU A O 1
ATOM 1696 N N . LEU A 1 220 ? 18.968 2.445 -12.554 1.00 97.94 220 LEU A N 1
ATOM 1697 C CA . LEU A 1 220 ? 18.317 3.712 -12.254 1.00 97.94 220 LEU A CA 1
ATOM 1698 C C . LEU A 1 220 ? 17.483 3.540 -10.985 1.00 97.94 220 LEU A C 1
ATOM 1700 O O . LEU A 1 220 ? 16.558 2.738 -10.949 1.00 97.94 220 LEU A O 1
ATOM 1704 N N . GLU A 1 221 ? 17.800 4.315 -9.956 1.00 97.62 221 GLU A N 1
ATOM 1705 C CA . GLU A 1 221 ? 16.997 4.408 -8.742 1.00 97.62 221 GLU A CA 1
ATOM 1706 C C . GLU A 1 221 ? 16.275 5.755 -8.742 1.00 97.62 221 GLU A C 1
ATOM 1708 O O . GLU A 1 221 ? 16.894 6.807 -8.931 1.00 97.62 221 GLU A O 1
ATOM 1713 N N . ILE A 1 222 ? 14.961 5.706 -8.553 1.00 97.69 222 ILE A N 1
ATOM 1714 C CA . ILE A 1 222 ? 14.068 6.856 -8.495 1.00 97.69 222 ILE A CA 1
ATOM 1715 C C . ILE A 1 222 ? 13.477 6.910 -7.090 1.00 97.69 222 ILE A C 1
ATOM 1717 O O . ILE A 1 222 ? 12.789 5.987 -6.657 1.00 97.69 222 ILE A O 1
ATOM 1721 N N . ALA A 1 223 ? 13.726 8.004 -6.380 1.00 96.31 223 ALA A N 1
ATOM 1722 C CA . ALA A 1 223 ? 13.117 8.285 -5.086 1.00 96.31 223 ALA A CA 1
ATOM 1723 C C . ALA A 1 223 ? 12.130 9.449 -5.204 1.00 96.31 223 ALA A C 1
ATOM 1725 O O . ALA A 1 223 ? 12.307 10.347 -6.029 1.00 96.31 223 ALA A O 1
ATOM 1726 N N . PHE A 1 224 ? 11.115 9.462 -4.338 1.00 96.19 224 PHE A N 1
ATOM 1727 C CA . PHE A 1 224 ? 9.954 10.352 -4.456 1.00 96.19 224 PHE A CA 1
ATOM 1728 C C . PHE A 1 224 ? 9.757 11.295 -3.246 1.00 96.19 224 PHE A C 1
ATOM 1730 O O . PHE A 1 224 ? 8.636 11.432 -2.754 1.00 96.19 224 PHE A O 1
ATOM 1737 N N . PRO A 1 225 ? 10.803 11.974 -2.728 1.00 91.31 225 PRO A N 1
ATOM 1738 C CA . PRO A 1 225 ? 10.723 12.711 -1.461 1.00 91.31 225 PRO A CA 1
ATOM 1739 C C . PRO A 1 225 ? 9.724 13.884 -1.451 1.00 91.31 225 PRO A C 1
ATOM 1741 O O . PRO A 1 225 ? 9.287 14.309 -0.377 1.00 91.31 225 PRO A O 1
ATOM 1744 N N . GLY A 1 226 ? 9.365 14.432 -2.616 1.00 93.00 226 GLY A N 1
ATOM 1745 C CA . GLY A 1 226 ? 8.343 15.474 -2.752 1.00 93.00 226 GLY A CA 1
ATOM 1746 C C . GLY A 1 226 ? 7.027 15.002 -3.363 1.00 93.00 226 GLY A C 1
ATOM 1747 O O . GLY A 1 226 ? 6.152 15.840 -3.577 1.00 93.00 226 GLY A O 1
ATOM 1748 N N . VAL A 1 227 ? 6.856 13.698 -3.596 1.00 96.62 227 VAL A N 1
ATOM 1749 C CA . VAL A 1 227 ? 5.545 13.108 -3.890 1.00 96.62 227 VAL A CA 1
ATOM 1750 C C . VAL A 1 227 ? 4.872 12.781 -2.566 1.00 96.62 227 VAL A C 1
ATOM 1752 O O . VAL A 1 227 ? 5.440 12.092 -1.721 1.00 96.62 227 VAL A O 1
ATOM 1755 N N . VAL A 1 228 ? 3.666 13.296 -2.359 1.00 96.19 228 VAL A N 1
ATOM 1756 C CA . VAL A 1 228 ? 2.930 13.159 -1.095 1.00 96.19 228 VAL A CA 1
ATOM 1757 C C . VAL A 1 228 ? 1.485 12.759 -1.333 1.00 96.19 228 VAL A C 1
ATOM 1759 O O . VAL A 1 228 ? 0.969 12.919 -2.436 1.00 96.19 228 VAL A O 1
ATOM 1762 N N . ASP A 1 229 ? 0.808 12.290 -0.288 1.00 95.62 229 ASP A N 1
ATOM 1763 C CA . ASP A 1 229 ? -0.643 12.092 -0.321 1.00 95.62 229 ASP A CA 1
ATOM 1764 C C . ASP A 1 229 ? -1.368 13.411 -0.657 1.00 95.62 229 ASP A C 1
ATOM 1766 O O . ASP A 1 229 ? -1.063 14.471 -0.103 1.00 95.62 229 ASP A O 1
ATOM 1770 N N . ALA A 1 230 ? -2.326 13.369 -1.588 1.00 95.12 230 ALA A N 1
ATOM 1771 C CA . ALA A 1 230 ? -3.054 14.567 -2.015 1.00 95.12 230 ALA A CA 1
ATOM 1772 C C . ALA A 1 230 ? -3.993 15.131 -0.934 1.00 95.12 230 ALA A C 1
ATOM 1774 O O . ALA A 1 230 ? -4.308 16.322 -0.954 1.00 95.12 230 ALA A O 1
ATOM 1775 N N . ALA A 1 231 ? -4.472 14.289 -0.016 1.00 92.62 231 ALA A N 1
ATOM 1776 C CA . ALA A 1 231 ? -5.324 14.690 1.099 1.00 92.62 231 ALA A CA 1
ATOM 1777 C C . ALA A 1 231 ? -4.509 15.087 2.344 1.00 92.62 231 ALA A C 1
ATOM 1779 O O . ALA A 1 231 ? -5.013 15.847 3.171 1.00 92.62 231 ALA A O 1
ATOM 1780 N N . ASP A 1 232 ? -3.267 14.610 2.473 1.00 92.25 232 ASP A N 1
ATOM 1781 C CA . ASP A 1 232 ? -2.342 14.956 3.554 1.00 92.25 232 ASP A CA 1
ATOM 1782 C C . ASP A 1 232 ? -0.897 15.158 3.045 1.00 92.25 232 ASP A C 1
ATOM 1784 O O . ASP A 1 232 ? -0.084 14.227 3.031 1.00 92.25 232 ASP A O 1
ATOM 1788 N N . PRO A 1 233 ? -0.519 16.407 2.709 1.00 91.88 233 PRO A N 1
ATOM 1789 C CA . PRO A 1 233 ? 0.812 16.721 2.203 1.00 91.88 233 PRO A CA 1
ATOM 1790 C C . PRO A 1 233 ? 1.961 16.463 3.182 1.00 91.88 233 PRO A C 1
ATOM 1792 O O . PRO A 1 233 ? 3.113 16.684 2.810 1.00 91.88 233 PRO A O 1
ATOM 1795 N N . THR A 1 234 ? 1.702 16.050 4.429 1.00 91.50 2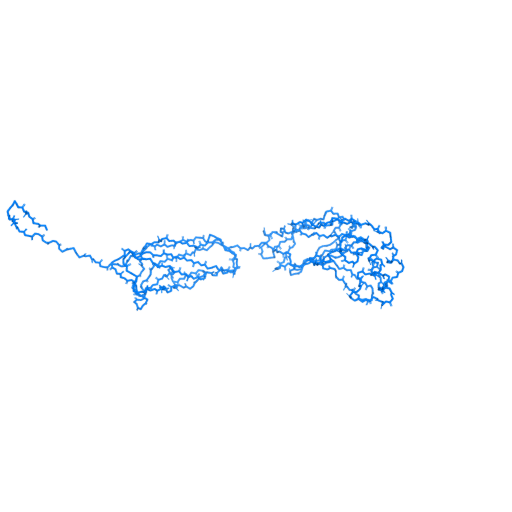34 THR A N 1
ATOM 1796 C CA . THR A 1 234 ? 2.743 15.689 5.405 1.00 91.50 234 THR A CA 1
ATOM 1797 C C . THR A 1 234 ? 3.248 14.255 5.249 1.00 91.50 234 THR A C 1
ATOM 1799 O O . THR A 1 234 ? 4.296 13.934 5.807 1.00 91.50 234 THR A O 1
ATOM 1802 N N . LEU A 1 235 ? 2.566 13.430 4.448 1.00 93.69 235 LEU A N 1
ATOM 1803 C CA . LEU A 1 235 ? 2.878 12.019 4.224 1.00 93.69 235 LEU A CA 1
ATOM 1804 C C . LEU A 1 235 ? 3.579 11.814 2.867 1.00 93.69 235 LEU A C 1
ATOM 1806 O O . LEU A 1 235 ? 2.893 11.673 1.851 1.00 93.69 235 LEU A O 1
ATOM 1810 N N . PRO A 1 236 ? 4.926 11.815 2.813 1.00 94.88 236 PRO A N 1
ATOM 1811 C CA . PRO A 1 236 ? 5.663 11.548 1.584 1.00 94.88 236 PRO A CA 1
ATOM 1812 C C . PRO A 1 236 ? 5.672 10.067 1.226 1.00 94.88 236 PRO A C 1
ATOM 1814 O O . PRO A 1 236 ? 5.668 9.208 2.107 1.00 94.88 236 PRO A O 1
ATOM 1817 N N . VAL A 1 237 ? 5.752 9.783 -0.070 1.00 96.44 237 VAL A N 1
ATOM 1818 C CA . VAL A 1 237 ? 6.054 8.447 -0.582 1.00 96.44 237 VAL A CA 1
ATOM 1819 C C . VAL A 1 237 ? 7.438 8.039 -0.078 1.00 96.44 237 VAL A C 1
ATOM 1821 O O . VAL A 1 237 ? 8.426 8.736 -0.309 1.00 96.44 237 VAL A O 1
ATOM 1824 N N . GLY A 1 238 ? 7.490 6.927 0.656 1.00 93.19 238 GLY A N 1
ATOM 1825 C CA . GLY A 1 238 ? 8.733 6.365 1.191 1.00 93.19 238 GLY A CA 1
ATOM 1826 C C . GLY A 1 238 ? 9.372 5.301 0.297 1.00 93.19 238 GLY A C 1
ATOM 1827 O O . GLY A 1 238 ? 10.533 4.966 0.513 1.00 93.19 238 GLY A O 1
ATOM 1828 N N . ASP A 1 239 ? 8.622 4.779 -0.674 1.00 94.81 239 ASP A N 1
ATOM 1829 C CA . ASP A 1 239 ? 9.097 3.764 -1.612 1.00 94.81 239 ASP A CA 1
ATOM 1830 C C . ASP A 1 239 ? 10.133 4.363 -2.579 1.00 94.81 239 ASP A C 1
ATOM 1832 O O . ASP A 1 239 ? 10.131 5.567 -2.857 1.00 94.81 239 ASP A O 1
ATOM 1836 N N . THR A 1 240 ? 10.995 3.513 -3.131 1.00 96.19 240 THR A N 1
ATOM 1837 C CA . THR A 1 240 ? 11.843 3.834 -4.284 1.00 96.19 240 THR A CA 1
ATOM 1838 C C . THR A 1 240 ? 11.488 2.908 -5.442 1.00 96.19 240 THR A C 1
ATOM 1840 O O . THR A 1 240 ? 10.991 1.800 -5.242 1.00 96.19 240 THR A O 1
ATOM 1843 N N . LEU A 1 241 ? 11.701 3.374 -6.671 1.00 97.69 241 LEU A N 1
ATOM 1844 C CA . LEU A 1 241 ? 11.549 2.572 -7.879 1.00 97.69 241 LEU A CA 1
ATOM 1845 C C . LEU A 1 241 ? 12.931 2.305 -8.462 1.00 97.69 241 LEU A C 1
ATOM 1847 O O . LEU A 1 241 ? 13.685 3.235 -8.743 1.00 97.69 241 LEU A O 1
ATOM 1851 N N . CYS A 1 242 ? 13.243 1.034 -8.662 1.00 97.50 242 CYS A N 1
ATOM 1852 C CA . CYS A 1 242 ? 14.486 0.594 -9.264 1.00 97.50 242 CYS A CA 1
ATOM 1853 C C . CYS A 1 242 ? 14.226 0.065 -10.678 1.00 97.50 242 CYS A C 1
ATOM 1855 O O . CYS A 1 242 ? 13.305 -0.718 -10.889 1.00 97.50 242 CYS A O 1
ATOM 1857 N N . VAL A 1 243 ? 15.030 0.507 -11.643 1.00 98.19 243 VAL A N 1
ATOM 1858 C CA . VAL A 1 243 ? 14.890 0.176 -13.064 1.00 98.19 243 VAL A CA 1
ATOM 1859 C C . VAL A 1 243 ? 16.235 -0.318 -13.596 1.00 98.19 243 VAL A C 1
ATOM 1861 O O . VAL A 1 243 ? 17.169 0.482 -13.729 1.00 98.19 243 VAL A O 1
ATOM 1864 N N . PRO A 1 244 ? 16.370 -1.618 -13.907 1.00 98.31 244 PRO A N 1
ATOM 1865 C CA . PRO A 1 244 ? 17.519 -2.123 -14.643 1.00 98.31 244 PRO A CA 1
ATOM 1866 C C . PRO A 1 244 ? 17.493 -1.569 -16.069 1.00 98.31 244 PRO A C 1
ATOM 1868 O O . PRO A 1 244 ? 16.491 -1.706 -16.769 1.00 98.31 244 PRO A O 1
ATOM 1871 N N . VAL A 1 245 ? 18.583 -0.939 -16.503 1.00 98.44 245 VAL A N 1
ATOM 1872 C CA . VAL A 1 245 ? 18.733 -0.409 -17.863 1.00 98.44 245 VAL A CA 1
ATOM 1873 C C . VAL A 1 245 ? 19.841 -1.187 -18.551 1.00 98.44 245 VAL A C 1
ATOM 1875 O O . VAL A 1 245 ? 21.015 -1.084 -18.177 1.00 98.44 245 VAL A O 1
ATOM 1878 N N . LEU A 1 246 ? 19.455 -2.005 -19.526 1.00 98.50 246 LEU A N 1
ATOM 1879 C CA . LEU A 1 246 ? 20.379 -2.860 -20.255 1.00 98.50 246 LEU A CA 1
ATOM 1880 C C . LEU A 1 246 ? 19.878 -3.073 -21.678 1.00 98.50 246 LEU A C 1
ATOM 1882 O O . LEU A 1 246 ? 19.052 -3.948 -21.948 1.00 98.50 246 LEU A O 1
ATOM 1886 N N . ALA A 1 247 ? 20.393 -2.273 -22.607 1.00 98.25 247 ALA A N 1
ATOM 1887 C CA . ALA A 1 247 ? 19.936 -2.347 -23.976 1.00 98.25 247 ALA A CA 1
ATOM 1888 C C . ALA A 1 247 ? 20.285 -3.702 -24.609 1.00 98.25 247 ALA A C 1
ATOM 1890 O O . ALA A 1 247 ? 21.441 -4.133 -24.610 1.00 98.25 247 ALA A O 1
ATOM 1891 N N . GLY A 1 248 ? 19.284 -4.361 -25.190 1.00 97.88 248 GLY A N 1
ATOM 1892 C CA . GLY A 1 248 ? 19.432 -5.677 -25.815 1.00 97.88 248 GLY A CA 1
ATOM 1893 C C . GLY A 1 248 ? 19.107 -6.879 -24.924 1.00 97.88 248 GLY A C 1
ATOM 1894 O O . GLY A 1 248 ? 19.110 -7.987 -25.452 1.00 97.88 248 GLY A O 1
ATOM 1895 N N . ASP A 1 249 ? 18.801 -6.686 -23.637 1.00 98.44 249 ASP A N 1
ATOM 1896 C CA . ASP A 1 249 ? 18.230 -7.720 -22.753 1.00 98.44 249 ASP A CA 1
ATOM 1897 C C . ASP A 1 249 ? 16.709 -7.782 -22.971 1.00 98.44 249 ASP A C 1
ATOM 1899 O O . ASP A 1 249 ? 15.924 -7.121 -22.291 1.00 98.44 249 ASP A O 1
ATOM 1903 N N . VAL A 1 250 ? 16.289 -8.486 -24.020 1.00 97.88 250 VAL A N 1
ATOM 1904 C CA . VAL A 1 250 ? 14.901 -8.448 -24.515 1.00 97.88 250 VAL A CA 1
ATOM 1905 C C . VAL A 1 250 ? 13.995 -9.466 -23.832 1.00 97.88 250 VAL A C 1
ATOM 1907 O O . VAL A 1 250 ? 12.787 -9.468 -24.083 1.00 97.88 250 VAL A O 1
ATOM 1910 N N . ASP A 1 251 ? 14.562 -10.356 -23.019 1.00 96.06 251 ASP A N 1
ATOM 1911 C CA . ASP A 1 251 ? 13.822 -11.237 -22.116 1.00 96.06 251 ASP A CA 1
ATOM 1912 C C . ASP A 1 251 ? 13.877 -10.799 -20.644 1.00 96.06 251 ASP A C 1
ATOM 1914 O O . ASP A 1 251 ? 13.161 -11.362 -19.823 1.00 96.06 251 ASP A O 1
ATOM 1918 N N . GLY A 1 252 ? 14.615 -9.732 -20.331 1.00 96.75 252 GLY A N 1
ATOM 1919 C CA . GLY A 1 252 ? 14.605 -9.086 -19.025 1.00 96.75 252 GLY A CA 1
ATOM 1920 C C . GLY A 1 252 ? 15.278 -9.908 -17.930 1.00 96.75 252 GLY A C 1
ATOM 1921 O O . GLY A 1 252 ? 14.946 -9.732 -16.757 1.00 96.75 252 GLY A O 1
ATOM 1922 N N . ASP A 1 253 ? 16.205 -10.802 -18.289 1.00 96.31 253 ASP A N 1
ATOM 1923 C CA . ASP A 1 253 ? 16.902 -11.692 -17.353 1.00 96.31 253 ASP A CA 1
ATOM 1924 C C . ASP A 1 253 ? 18.157 -11.064 -16.702 1.00 96.31 253 ASP A C 1
ATOM 1926 O O . ASP A 1 253 ? 18.895 -11.725 -15.949 1.00 96.31 253 ASP A O 1
ATOM 1930 N N . LEU A 1 254 ? 18.349 -9.760 -16.947 1.00 97.56 254 LEU A N 1
ATOM 1931 C CA . LEU A 1 254 ? 19.448 -8.895 -16.513 1.00 97.56 254 LEU A CA 1
ATOM 1932 C C . LEU A 1 254 ? 20.766 -9.152 -17.257 1.00 97.56 254 LEU A C 1
ATOM 1934 O O . LEU A 1 254 ? 21.833 -8.698 -16.810 1.00 97.56 254 LEU A O 1
ATOM 1938 N N . ARG A 1 255 ? 20.736 -9.895 -18.371 1.00 98.06 255 ARG A N 1
ATOM 1939 C CA . ARG A 1 255 ? 21.919 -10.242 -19.166 1.00 98.06 255 ARG A CA 1
ATOM 1940 C C . ARG A 1 255 ? 21.607 -10.205 -20.654 1.00 98.06 255 ARG A C 1
ATOM 1942 O O . ARG A 1 255 ? 20.616 -10.733 -21.117 1.00 98.06 255 ARG A O 1
ATOM 1949 N N . VAL A 1 256 ? 22.551 -9.707 -21.445 1.00 98.62 256 VAL A N 1
ATOM 1950 C CA . VAL A 1 256 ? 22.452 -9.807 -22.906 1.00 98.62 256 VAL A CA 1
ATOM 1951 C C . VAL A 1 256 ? 23.167 -11.066 -23.377 1.00 98.62 256 VAL A C 1
ATOM 1953 O O . VAL A 1 256 ? 24.395 -11.195 -23.291 1.00 98.62 256 VAL A O 1
ATOM 1956 N N . THR A 1 257 ? 22.412 -12.019 -23.906 1.00 98.50 257 THR A N 1
ATOM 1957 C CA . THR A 1 257 ? 22.896 -13.348 -24.273 1.00 98.50 257 THR A CA 1
ATOM 1958 C C . THR A 1 257 ? 22.622 -13.688 -25.745 1.00 98.50 257 THR A C 1
ATOM 1960 O O . THR A 1 257 ? 21.887 -13.009 -26.461 1.00 98.50 257 THR A O 1
ATOM 1963 N N . PRO A 1 258 ? 23.175 -14.803 -26.266 1.00 98.50 258 PRO A N 1
ATOM 1964 C CA . PRO A 1 258 ? 22.762 -15.302 -27.573 1.00 98.50 258 PRO A CA 1
ATOM 1965 C C . PRO A 1 258 ? 21.276 -15.701 -27.654 1.00 98.50 258 PRO A C 1
ATOM 1967 O O . PRO A 1 258 ? 20.811 -15.992 -28.758 1.00 98.50 258 PRO A O 1
ATOM 1970 N N . ALA A 1 259 ? 20.549 -15.817 -26.532 1.00 98.06 259 ALA A N 1
ATOM 1971 C CA . ALA A 1 259 ? 19.105 -16.049 -26.539 1.00 98.06 259 ALA A CA 1
ATOM 1972 C C . ALA A 1 259 ? 18.351 -14.797 -27.001 1.00 98.06 259 ALA A C 1
ATOM 1974 O O . ALA A 1 259 ? 17.558 -14.912 -27.939 1.00 98.06 259 ALA A O 1
ATOM 1975 N N . ASP A 1 260 ? 18.716 -13.629 -26.477 1.00 98.38 260 ASP A N 1
ATOM 1976 C CA . ASP A 1 260 ? 18.225 -12.315 -26.902 1.00 98.38 260 ASP A CA 1
ATOM 1977 C C . ASP A 1 260 ? 18.412 -12.105 -28.397 1.00 98.38 260 ASP A C 1
ATOM 1979 O O . ASP A 1 260 ? 17.465 -11.842 -29.140 1.00 98.38 260 ASP A O 1
ATOM 1983 N N . LEU A 1 261 ? 19.628 -12.369 -28.882 1.00 97.88 261 LEU A N 1
ATOM 1984 C CA . LEU A 1 261 ? 19.957 -12.236 -30.299 1.00 97.88 261 LEU A CA 1
ATOM 1985 C C . LEU A 1 261 ? 19.079 -13.134 -31.185 1.00 97.88 261 LEU A C 1
ATOM 1987 O O . LEU A 1 261 ? 18.677 -12.747 -32.285 1.00 97.88 261 LEU A O 1
ATOM 1991 N N . ARG A 1 262 ? 18.763 -14.351 -30.720 1.00 97.12 262 ARG A N 1
ATOM 1992 C CA . ARG A 1 262 ? 17.848 -15.258 -31.431 1.00 97.12 262 ARG A CA 1
ATOM 1993 C C . ARG A 1 262 ? 16.398 -14.786 -31.362 1.00 97.12 262 ARG A C 1
ATOM 1995 O O . ARG A 1 262 ? 15.665 -15.063 -32.312 1.00 97.12 262 ARG A O 1
ATOM 2002 N N . ARG A 1 263 ? 15.984 -14.134 -30.271 1.00 96.25 263 ARG A N 1
ATOM 2003 C CA . ARG A 1 263 ? 14.642 -13.560 -30.110 1.00 96.25 263 ARG A CA 1
ATOM 2004 C C . ARG A 1 263 ? 14.457 -12.408 -31.095 1.00 96.25 263 ARG A C 1
ATOM 2006 O O . ARG A 1 263 ? 13.613 -12.536 -31.976 1.00 96.25 263 ARG A O 1
ATOM 2013 N N . VAL A 1 264 ? 15.345 -11.411 -31.085 1.00 97.50 264 VAL A N 1
ATOM 2014 C CA . VAL A 1 264 ? 15.325 -10.288 -32.047 1.00 97.50 264 VAL A CA 1
ATOM 2015 C C . VAL A 1 264 ? 15.395 -10.780 -33.495 1.00 97.50 264 VAL A C 1
ATOM 2017 O O . VAL A 1 264 ? 14.589 -10.402 -34.345 1.00 97.50 264 VAL A O 1
ATOM 2020 N N . GLY A 1 265 ? 16.302 -11.720 -33.787 1.00 95.69 265 GLY A N 1
ATOM 2021 C CA . GLY A 1 265 ? 16.440 -12.285 -35.131 1.00 95.69 265 GLY A CA 1
ATOM 2022 C C . GLY A 1 265 ? 15.208 -13.050 -35.640 1.00 95.69 265 GLY A C 1
ATOM 2023 O O . GLY A 1 265 ? 15.039 -13.175 -36.859 1.00 95.69 265 GLY A O 1
ATOM 2024 N N . ARG A 1 266 ? 14.362 -13.572 -34.739 1.00 94.94 266 ARG A N 1
ATOM 2025 C CA . ARG A 1 266 ? 13.081 -14.203 -35.082 1.00 94.94 266 ARG A CA 1
ATOM 2026 C C . ARG A 1 266 ? 12.006 -13.149 -35.326 1.00 94.94 266 ARG A C 1
ATOM 2028 O O . ARG A 1 266 ? 11.413 -13.184 -36.402 1.00 94.94 266 ARG A O 1
ATOM 2035 N N . SER A 1 267 ? 11.839 -12.205 -34.399 1.00 95.25 267 SER A N 1
ATOM 2036 C CA . SER A 1 267 ? 10.816 -11.154 -34.473 1.00 95.25 267 SER A CA 1
ATOM 2037 C C . SER A 1 267 ? 10.943 -10.306 -35.743 1.00 95.25 267 SER A C 1
ATOM 2039 O O . SER A 1 267 ? 9.945 -9.999 -36.388 1.00 95.25 267 SER A O 1
ATOM 2041 N N . ARG A 1 268 ? 12.173 -10.068 -36.226 1.00 93.38 268 ARG A N 1
ATOM 2042 C CA . ARG A 1 268 ? 12.440 -9.427 -37.530 1.00 93.38 268 ARG A CA 1
ATOM 2043 C C . ARG A 1 268 ? 11.714 -10.077 -38.722 1.00 93.38 268 ARG A C 1
ATOM 2045 O O . ARG A 1 268 ? 11.485 -9.437 -39.743 1.00 93.38 268 ARG A O 1
ATOM 2052 N N . ARG A 1 269 ? 11.404 -11.375 -38.653 1.00 87.19 269 ARG A N 1
ATOM 2053 C CA . ARG A 1 269 ? 10.682 -12.098 -39.718 1.00 87.19 269 ARG A CA 1
ATOM 2054 C C . ARG A 1 269 ? 9.168 -12.084 -39.530 1.00 87.19 269 ARG A C 1
ATOM 2056 O O . ARG A 1 269 ? 8.458 -12.423 -40.473 1.00 87.19 269 ARG A O 1
ATOM 2063 N N . GLU A 1 270 ? 8.711 -11.760 -38.328 1.00 89.12 270 GLU A N 1
ATOM 2064 C CA . GLU A 1 270 ? 7.307 -11.772 -37.910 1.00 89.12 270 GLU A CA 1
ATOM 2065 C C . GLU A 1 270 ? 6.684 -10.369 -38.041 1.00 89.12 270 GLU A C 1
ATOM 2067 O O . GLU A 1 270 ? 5.493 -10.264 -38.325 1.00 89.12 270 GLU A O 1
ATOM 2072 N N . GLY A 1 271 ? 7.511 -9.316 -37.990 1.00 85.31 271 GLY A N 1
ATOM 2073 C CA . GLY A 1 271 ? 7.065 -7.921 -37.975 1.00 85.31 271 GLY A CA 1
ATOM 2074 C C . GLY A 1 271 ? 6.731 -7.470 -36.554 1.00 85.31 271 GLY A C 1
ATOM 2075 O O . GLY A 1 271 ? 6.548 -8.302 -35.672 1.00 85.31 271 GLY A O 1
ATOM 2076 N N . LEU A 1 272 ? 6.695 -6.159 -36.319 1.00 92.88 272 LEU A N 1
ATOM 2077 C CA . LEU A 1 272 ? 6.458 -5.605 -34.988 1.00 92.88 272 LEU A CA 1
ATOM 2078 C C . LEU A 1 272 ? 5.002 -5.821 -34.532 1.00 92.88 272 LEU A C 1
ATOM 2080 O O . LEU A 1 272 ? 4.058 -5.494 -35.255 1.00 92.88 272 LEU A O 1
ATOM 2084 N N . ASP A 1 273 ? 4.830 -6.323 -33.310 1.00 92.94 273 ASP A N 1
ATOM 2085 C CA . ASP A 1 273 ? 3.551 -6.466 -32.614 1.00 92.94 273 ASP A CA 1
ATOM 2086 C C . ASP A 1 273 ? 3.705 -6.206 -31.092 1.00 92.94 273 ASP A C 1
ATOM 2088 O O . ASP A 1 273 ? 4.825 -6.092 -30.584 1.00 92.94 273 ASP A O 1
ATOM 2092 N N . PRO A 1 274 ? 2.599 -6.097 -30.328 1.00 92.75 274 PRO A N 1
ATOM 2093 C CA . PRO A 1 274 ? 2.667 -5.854 -28.884 1.00 92.75 274 PRO A CA 1
ATOM 2094 C C . PRO A 1 274 ? 3.279 -6.983 -28.038 1.00 92.75 274 PRO A C 1
ATOM 2096 O O . PRO A 1 274 ? 3.543 -6.760 -26.863 1.00 92.75 274 PRO A O 1
ATOM 2099 N N . GLU A 1 275 ? 3.481 -8.190 -28.571 1.00 93.25 275 GLU A N 1
ATOM 2100 C CA . GLU A 1 275 ? 4.101 -9.312 -27.845 1.00 93.25 275 GLU A CA 1
ATOM 2101 C C . GLU A 1 275 ? 5.622 -9.351 -28.056 1.00 93.25 275 GLU A C 1
ATOM 2103 O O . GLU A 1 275 ? 6.366 -9.878 -27.222 1.00 93.25 275 GLU A O 1
ATOM 2108 N N . ASN A 1 276 ? 6.100 -8.785 -29.165 1.00 94.75 276 ASN A N 1
ATOM 2109 C CA . ASN A 1 276 ? 7.503 -8.817 -29.554 1.00 94.75 276 ASN A CA 1
ATOM 2110 C C . ASN A 1 276 ? 8.207 -7.454 -29.522 1.00 94.75 276 ASN A C 1
ATOM 2112 O O . ASN A 1 276 ? 9.398 -7.403 -29.824 1.00 94.75 276 ASN A O 1
ATOM 2116 N N . PHE A 1 277 ? 7.525 -6.389 -29.096 1.00 96.38 277 PHE A N 1
ATOM 2117 C CA . PHE A 1 277 ? 8.040 -5.016 -29.125 1.00 96.38 277 PHE A CA 1
ATOM 2118 C C . PHE A 1 277 ? 9.370 -4.789 -28.410 1.00 96.38 277 PHE A C 1
ATOM 2120 O O . PHE A 1 277 ? 10.105 -3.876 -28.759 1.00 96.38 277 PHE A O 1
ATOM 2127 N N . ARG A 1 278 ? 9.730 -5.626 -27.432 1.00 97.25 278 ARG A N 1
ATOM 2128 C CA . ARG A 1 278 ? 11.054 -5.567 -26.790 1.00 97.25 278 ARG A CA 1
ATOM 2129 C C . ARG A 1 278 ? 12.201 -5.800 -27.779 1.00 97.25 278 ARG A C 1
ATOM 2131 O O . ARG A 1 278 ? 13.325 -5.405 -27.499 1.00 97.25 278 ARG A O 1
ATOM 2138 N N . ALA A 1 279 ? 11.923 -6.441 -28.916 1.00 97.31 279 ALA A N 1
ATOM 2139 C CA . ALA A 1 279 ? 12.878 -6.643 -29.997 1.00 97.31 279 ALA A CA 1
ATOM 2140 C C . ALA A 1 279 ? 13.057 -5.421 -30.914 1.00 97.31 279 ALA A C 1
ATOM 2142 O O . ALA A 1 279 ? 14.038 -5.406 -31.652 1.00 97.31 279 ALA A O 1
ATOM 2143 N N . ASP A 1 280 ? 12.158 -4.433 -30.857 1.00 97.06 280 ASP A N 1
ATOM 2144 C CA . ASP A 1 280 ? 12.359 -3.095 -31.427 1.00 97.06 280 ASP A CA 1
ATOM 2145 C C . ASP A 1 280 ? 13.110 -2.251 -30.378 1.00 97.06 280 ASP A C 1
ATOM 2147 O O . ASP A 1 280 ? 12.550 -1.600 -29.490 1.00 97.06 280 ASP A O 1
ATOM 2151 N N . LEU A 1 281 ? 14.435 -2.402 -30.394 1.00 97.06 281 LEU A N 1
ATOM 2152 C CA . LEU A 1 281 ? 15.351 -1.793 -29.435 1.00 97.06 281 LEU A CA 1
ATOM 2153 C C . LEU A 1 281 ? 15.552 -0.316 -29.741 1.00 97.06 281 LEU A C 1
ATOM 2155 O O . LEU A 1 281 ? 15.802 0.464 -28.819 1.00 97.06 281 LEU A O 1
ATOM 2159 N N . PHE A 1 282 ? 15.477 0.068 -31.011 1.00 95.25 282 PHE A N 1
ATOM 2160 C CA . PHE A 1 282 ? 15.426 1.452 -31.446 1.00 95.25 282 PHE A CA 1
ATOM 2161 C C . PHE A 1 282 ? 13.987 1.791 -31.863 1.00 95.25 282 PHE A C 1
ATOM 2163 O O . PHE A 1 282 ? 13.718 1.650 -33.039 1.00 95.25 282 PHE A O 1
ATOM 2170 N N . PRO A 1 283 ? 13.114 2.305 -30.961 1.00 93.75 283 PRO A N 1
ATOM 2171 C CA . PRO A 1 283 ? 11.645 2.324 -31.108 1.00 93.75 283 PRO A CA 1
ATOM 2172 C C . PRO A 1 283 ? 11.113 3.118 -32.312 1.00 93.75 283 PRO A C 1
ATOM 2174 O O . PRO A 1 283 ? 10.513 4.188 -32.173 1.00 93.75 283 PRO A O 1
ATOM 2177 N N . ASP A 1 284 ? 11.345 2.618 -33.512 1.00 94.06 284 ASP A N 1
ATOM 2178 C CA . ASP A 1 284 ? 11.074 3.269 -34.787 1.00 94.06 284 ASP A CA 1
ATOM 2179 C C . ASP A 1 284 ? 10.020 2.518 -35.599 1.00 94.06 284 ASP A C 1
ATOM 2181 O O . ASP A 1 284 ? 9.634 2.981 -36.676 1.00 94.06 284 ASP A O 1
ATOM 2185 N N . GLY A 1 285 ? 9.481 1.435 -35.035 1.00 93.75 285 GLY A N 1
ATOM 2186 C CA . GLY A 1 285 ? 8.417 0.649 -35.631 1.00 93.75 285 GLY A CA 1
ATOM 2187 C C . GLY A 1 285 ? 8.911 -0.524 -36.475 1.00 93.75 285 GLY A C 1
ATOM 2188 O O . GLY A 1 285 ? 8.078 -1.286 -36.978 1.00 93.75 285 GLY A O 1
ATOM 2189 N N . GLU A 1 286 ? 10.224 -0.688 -36.665 1.00 94.62 286 GLU A N 1
ATOM 2190 C CA . GLU A 1 286 ? 10.806 -1.735 -37.500 1.00 94.62 286 GLU A CA 1
ATOM 2191 C C . GLU A 1 286 ? 11.846 -2.559 -36.735 1.00 94.62 286 GLU A C 1
ATOM 2193 O O . GLU A 1 286 ? 12.874 -2.059 -36.317 1.00 94.62 286 GLU A O 1
ATOM 2198 N N . ILE A 1 287 ? 11.635 -3.878 -36.646 1.00 96.12 287 ILE A N 1
ATOM 2199 C CA . ILE A 1 287 ? 12.653 -4.788 -36.104 1.00 96.12 287 ILE A CA 1
ATOM 2200 C C . ILE A 1 287 ? 13.635 -5.154 -37.222 1.00 96.12 287 ILE A C 1
ATOM 2202 O O . ILE A 1 287 ? 13.327 -5.998 -38.076 1.00 96.12 287 ILE A O 1
ATOM 2206 N N . ASP A 1 288 ? 14.824 -4.558 -37.230 1.00 95.00 288 ASP A N 1
ATOM 2207 C CA . ASP A 1 288 ? 15.752 -4.615 -38.356 1.00 95.00 288 ASP A CA 1
ATOM 2208 C C . ASP A 1 288 ? 17.210 -4.969 -37.964 1.00 95.00 288 ASP A C 1
ATOM 2210 O O . ASP A 1 288 ? 17.472 -5.730 -37.027 1.00 95.00 288 ASP A O 1
ATOM 2214 N N . LEU A 1 289 ? 18.192 -4.584 -38.789 1.00 96.19 289 LEU A N 1
ATOM 2215 C CA . LEU A 1 289 ? 19.604 -4.854 -38.501 1.00 96.19 289 LEU A CA 1
ATOM 2216 C C . LEU A 1 289 ? 20.202 -3.902 -37.456 1.00 96.19 289 LEU A C 1
ATOM 2218 O O . LEU A 1 289 ? 21.235 -4.249 -36.881 1.00 96.19 289 LEU A O 1
ATOM 2222 N N . ILE A 1 290 ? 19.590 -2.744 -37.215 1.00 96.06 290 ILE A N 1
ATOM 2223 C CA . ILE A 1 290 ? 19.955 -1.804 -36.157 1.00 96.06 290 ILE A CA 1
ATOM 2224 C C . ILE A 1 290 ? 19.699 -2.463 -34.801 1.00 96.06 290 ILE A C 1
ATOM 2226 O O . ILE A 1 290 ? 20.623 -2.503 -33.986 1.00 96.06 290 ILE A O 1
ATOM 2230 N N . ASP A 1 291 ? 18.541 -3.099 -34.601 1.00 97.75 291 ASP A N 1
ATOM 2231 C CA . ASP A 1 291 ? 18.230 -3.819 -33.355 1.00 97.75 291 ASP A CA 1
ATOM 2232 C C . ASP A 1 291 ? 19.155 -5.012 -33.144 1.00 97.75 291 ASP A C 1
ATOM 2234 O O . ASP A 1 291 ? 19.738 -5.203 -32.076 1.00 97.75 291 ASP A O 1
ATOM 2238 N N . VAL A 1 292 ? 19.368 -5.804 -34.197 1.00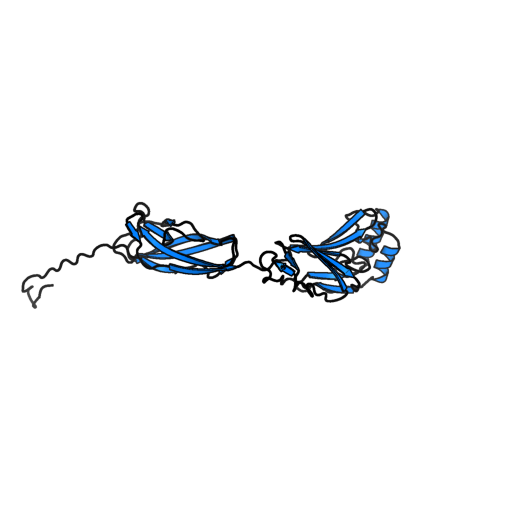 97.19 292 VAL A N 1
ATOM 2239 C CA . VAL A 1 292 ? 20.310 -6.929 -34.142 1.00 97.19 292 VAL A CA 1
ATOM 2240 C C . VAL A 1 292 ? 21.703 -6.438 -33.751 1.00 97.19 292 VAL A C 1
ATOM 2242 O O . VAL A 1 292 ? 22.366 -7.060 -32.920 1.00 97.19 292 VAL A O 1
ATOM 2245 N N . ASN A 1 293 ? 22.156 -5.325 -34.330 1.00 97.12 293 ASN A N 1
ATOM 2246 C CA . ASN A 1 293 ? 23.450 -4.749 -34.000 1.00 97.12 293 ASN A CA 1
ATOM 2247 C C . ASN A 1 293 ? 23.495 -4.218 -32.558 1.00 97.12 293 ASN A C 1
ATOM 2249 O O . ASN A 1 293 ? 24.526 -4.374 -31.908 1.00 97.12 293 ASN A O 1
ATOM 2253 N N . ALA A 1 294 ? 22.399 -3.661 -32.035 1.00 96.44 294 ALA A N 1
ATOM 2254 C CA . ALA A 1 294 ? 22.300 -3.227 -30.643 1.00 96.44 294 ALA A CA 1
ATOM 2255 C C . ALA A 1 294 ? 22.523 -4.394 -29.664 1.00 96.44 294 ALA A C 1
ATOM 2257 O O . ALA A 1 294 ? 23.368 -4.290 -28.774 1.00 96.44 294 ALA A O 1
ATOM 2258 N N . VAL A 1 295 ? 21.881 -5.549 -29.895 1.00 98.19 295 VAL A N 1
ATOM 2259 C CA . VAL A 1 295 ? 22.131 -6.765 -29.093 1.00 98.19 295 VAL A CA 1
ATOM 2260 C C . VAL A 1 295 ? 23.576 -7.240 -29.235 1.00 98.19 295 VAL A C 1
ATOM 2262 O O . VAL A 1 295 ? 24.215 -7.606 -28.253 1.00 98.19 295 VAL A O 1
ATOM 2265 N N . VAL A 1 296 ? 24.117 -7.252 -30.459 1.00 98.00 296 VAL A N 1
ATOM 2266 C CA . VAL A 1 296 ? 25.486 -7.731 -30.716 1.00 98.00 296 VAL A CA 1
ATOM 2267 C C . VAL A 1 296 ? 26.528 -6.879 -29.992 1.00 98.00 296 VAL A C 1
ATOM 2269 O O . VAL A 1 296 ? 27.476 -7.434 -29.439 1.00 98.00 296 VAL A O 1
ATOM 2272 N N . VAL A 1 297 ? 26.365 -5.555 -29.982 1.00 97.19 297 VAL A N 1
ATOM 2273 C CA . VAL A 1 297 ? 27.288 -4.634 -29.301 1.00 97.19 297 VAL A CA 1
ATOM 2274 C C . VAL A 1 297 ? 27.250 -4.823 -27.784 1.00 97.19 297 VAL A C 1
ATOM 2276 O O . VAL A 1 297 ? 28.293 -4.712 -27.141 1.00 97.19 297 VAL A O 1
ATOM 2279 N N . ASN A 1 298 ? 26.086 -5.165 -27.232 1.00 97.56 298 ASN A N 1
ATOM 2280 C CA . ASN A 1 298 ? 25.903 -5.390 -25.801 1.00 97.56 298 ASN A CA 1
ATOM 2281 C C . ASN A 1 298 ? 26.049 -6.856 -25.374 1.00 97.56 298 ASN A C 1
ATOM 2283 O O . ASN A 1 298 ? 25.875 -7.162 -24.200 1.00 97.56 298 ASN A O 1
ATOM 2287 N N . LEU A 1 299 ? 26.401 -7.777 -26.276 1.00 97.88 299 LEU A N 1
ATOM 2288 C CA . LEU A 1 299 ? 26.490 -9.198 -25.948 1.00 97.88 299 LEU A CA 1
ATOM 2289 C C . LEU A 1 299 ? 27.455 -9.441 -24.774 1.00 97.88 299 LEU A C 1
ATOM 2291 O O . LEU A 1 299 ? 28.591 -8.969 -24.782 1.00 97.88 299 LEU A O 1
ATOM 2295 N N . HIS A 1 300 ? 27.011 -10.241 -23.801 1.00 97.44 300 HIS A N 1
ATOM 2296 C CA . HIS A 1 300 ? 27.680 -10.518 -22.524 1.00 97.44 300 HIS A CA 1
ATOM 2297 C C . HIS A 1 300 ? 27.646 -9.385 -21.490 1.00 97.44 300 HIS A C 1
ATOM 2299 O O . HIS A 1 300 ? 28.209 -9.561 -20.407 1.00 97.44 300 HIS A O 1
ATOM 2305 N N . ALA A 1 301 ? 26.989 -8.261 -21.780 1.00 98.12 301 ALA A N 1
ATOM 2306 C CA . ALA A 1 301 ? 26.704 -7.251 -20.774 1.00 98.12 301 ALA A CA 1
ATOM 2307 C C . ALA A 1 301 ? 25.686 -7.777 -19.754 1.00 98.12 301 ALA A C 1
ATOM 2309 O O . ALA A 1 301 ? 24.864 -8.650 -20.044 1.00 98.12 301 ALA A O 1
ATOM 2310 N N . THR A 1 302 ? 25.771 -7.244 -18.541 1.00 97.69 302 THR A N 1
ATOM 2311 C CA . THR A 1 302 ? 24.900 -7.597 -17.420 1.00 97.69 302 THR A CA 1
ATOM 2312 C C . THR A 1 302 ? 24.642 -6.365 -16.576 1.00 97.69 302 THR A C 1
ATOM 2314 O O . THR A 1 302 ? 25.543 -5.537 -16.426 1.00 97.69 302 THR A O 1
ATOM 2317 N N . VAL A 1 303 ? 23.482 -6.305 -15.938 1.00 96.94 303 VAL A N 1
ATOM 2318 C CA . VAL A 1 303 ? 23.140 -5.283 -14.945 1.00 96.94 303 VAL A CA 1
ATOM 2319 C C . VAL A 1 303 ? 22.874 -5.955 -13.589 1.00 96.94 303 VAL A C 1
ATOM 2321 O O . VAL A 1 303 ? 22.424 -7.103 -13.555 1.00 96.94 303 VAL A O 1
ATOM 2324 N N . PRO A 1 304 ? 23.203 -5.322 -12.447 1.00 92.88 304 PRO A N 1
ATOM 2325 C CA . PRO A 1 304 ? 22.812 -5.846 -11.141 1.00 92.88 304 PRO A CA 1
ATOM 2326 C C . PRO A 1 304 ? 21.289 -5.947 -11.003 1.00 92.88 304 PRO A C 1
ATOM 2328 O O . PRO A 1 304 ? 20.553 -5.161 -11.597 1.00 92.88 304 PRO A O 1
ATOM 2331 N N . SER A 1 305 ? 20.822 -6.877 -10.172 1.00 91.44 305 SER A N 1
ATOM 2332 C CA . SER A 1 305 ? 19.421 -6.896 -9.754 1.00 91.44 305 SER A CA 1
ATOM 2333 C C . SER A 1 305 ? 19.109 -5.704 -8.853 1.00 91.44 305 SER A C 1
ATOM 2335 O O . SER A 1 305 ? 19.988 -5.201 -8.143 1.00 91.44 305 SER A O 1
ATOM 2337 N N . CYS A 1 306 ? 17.845 -5.290 -8.846 1.00 91.62 306 CYS A N 1
ATOM 2338 C CA . CYS A 1 306 ? 17.352 -4.331 -7.868 1.00 91.62 306 CYS A CA 1
ATOM 2339 C C . CYS A 1 306 ? 17.549 -4.849 -6.429 1.00 91.62 306 CYS A C 1
ATOM 2341 O O . CYS A 1 306 ? 17.501 -6.065 -6.220 1.00 91.62 306 CYS A O 1
ATOM 2343 N N . PRO A 1 307 ? 17.818 -3.963 -5.451 1.00 86.19 307 PRO A N 1
ATOM 2344 C CA . PRO A 1 307 ? 17.858 -4.337 -4.041 1.00 86.19 307 PRO A CA 1
ATOM 2345 C C . PRO A 1 307 ? 16.500 -4.871 -3.564 1.00 86.19 307 PRO A C 1
ATOM 2347 O O . PRO A 1 307 ? 15.467 -4.409 -4.048 1.00 86.19 307 PRO A O 1
ATOM 2350 N N . ASP A 1 308 ? 16.537 -5.809 -2.614 1.00 70.56 308 ASP A N 1
ATOM 2351 C CA . ASP A 1 308 ? 15.355 -6.311 -1.893 1.00 70.56 308 ASP A CA 1
ATOM 2352 C C . ASP A 1 308 ? 14.759 -5.263 -0.935 1.00 70.56 308 ASP A C 1
ATOM 2354 O O . ASP A 1 308 ? 15.548 -4.505 -0.312 1.00 70.56 308 ASP A O 1
#